Protein AF-A0A482V829-F1 (afdb_monomer_lite)

Radius of gyration: 46.18 Å; chains: 1; bounding box: 108×121×86 Å

Foldseek 3Di:
DDDDDDDDDDDDDDPPPDDPDPDPPPPPDPCDPVVVVVVVVVCCVPVNDPVRVVVVVVVVVVVVVPDPPPDDDDDDDDPPVPPPPDDDDPDDDPVQPPAFLQVVCVVVVHDDDDDDCNDRRHRPVSNVVVVCCVVPNQDPVRDPPDDPPPPPDPVVVVVPDDDPPPPPPDPDDDPPDDDDDDDDDPCVPPVPLPDDWPDWDQDPPDRDIDTD

Sequence (212 aa):
MPKQNRKRRHEFVSNDVEYEIDAPKNKFRPFDEEAQAEEEQLNKILFGGASSFLKSLEEAEQETGASCSNIDSGVGEDSEDSEMKERSPAWYDEDDDGIEVGQALDVQGRKLPAGGINNRGNKYSSLLKHKFNSIMGTPAWASLNKNKSQDSDSDDEILQSCGFIRKATKENLTSGILEFKKVKDLNSETYGEGPYINAVEFHPTSQVALVA

InterPro domains:
  IPR045161 U3 small nucleolar RNA-associated protein 18 [PTHR18359] (4-212)

Secondary structure (DSSP, 8-state):
-PPP-PPPPPP---------------------HHHHHHHHHHHHHHT--HHHHHHHHHHHHHHHTS------------------PPPPPS---SGGGG-BHHHHHHHTT----SSGGG-TTSBHHHHHHHHHHHHH---GGG-TT----S---HHHHHHHS-S-------SSPPTT---------TTTTT--S-S----EEE-SSSS-EEE-

pLDDT: mean 75.02, std 16.93, range [32.22, 96.5]

Structure (mmCIF, N/CA/C/O backbone):
data_AF-A0A482V829-F1
#
_entry.id   AF-A0A482V829-F1
#
loop_
_atom_site.group_PDB
_atom_site.id
_atom_site.type_symbol
_atom_site.label_atom_id
_atom_site.label_alt_id
_atom_site.label_comp_id
_atom_site.label_asym_id
_atom_site.label_entity_id
_atom_site.label_seq_id
_atom_site.pdbx_PDB_ins_code
_atom_site.Cartn_x
_atom_site.Cartn_y
_atom_site.Cartn_z
_atom_site.occupancy
_atom_site.B_iso_or_equiv
_atom_site.auth_seq_id
_atom_site.auth_comp_id
_atom_site.auth_asym_id
_atom_site.auth_atom_id
_atom_site.pdbx_PDB_model_num
ATOM 1 N N . MET A 1 1 ? 33.095 97.419 11.957 1.00 45.59 1 MET A N 1
ATOM 2 C CA . MET A 1 1 ? 34.322 97.554 11.138 1.00 45.59 1 MET A CA 1
ATOM 3 C C . MET A 1 1 ? 34.848 96.166 10.788 1.00 45.59 1 MET A C 1
ATOM 5 O O . MET A 1 1 ? 35.223 95.455 11.714 1.00 45.59 1 MET A O 1
ATOM 9 N N . PRO A 1 2 ? 34.847 95.748 9.512 1.00 46.19 2 PRO A N 1
ATOM 10 C CA . PRO A 1 2 ? 35.377 94.450 9.106 1.00 46.19 2 PRO A CA 1
ATOM 11 C C . PRO A 1 2 ? 36.894 94.555 8.899 1.00 46.19 2 PRO A C 1
ATOM 13 O O . PRO A 1 2 ? 37.362 95.349 8.084 1.00 46.19 2 PRO A O 1
ATOM 16 N N . LYS A 1 3 ? 37.677 93.786 9.661 1.00 55.19 3 LYS A N 1
ATOM 17 C CA . LYS A 1 3 ? 39.135 93.711 9.501 1.00 55.19 3 LYS A CA 1
ATOM 18 C C . LYS A 1 3 ? 39.477 92.515 8.618 1.00 55.19 3 LYS A C 1
ATOM 20 O O . LYS A 1 3 ? 39.136 91.380 8.932 1.00 55.19 3 LYS A O 1
ATOM 25 N N . GLN A 1 4 ? 40.114 92.809 7.490 1.00 58.00 4 GLN A N 1
ATOM 26 C CA . GLN A 1 4 ? 40.590 91.836 6.517 1.00 58.00 4 GLN A CA 1
ATOM 27 C C . GLN A 1 4 ? 41.714 90.983 7.117 1.00 58.00 4 GLN A C 1
ATOM 29 O O . GLN A 1 4 ? 42.741 91.509 7.548 1.00 58.00 4 GLN A O 1
ATOM 34 N N . ASN A 1 5 ? 41.538 89.662 7.103 1.00 51.41 5 ASN A N 1
ATOM 35 C CA . ASN A 1 5 ? 42.576 88.716 7.496 1.00 51.41 5 ASN A CA 1
ATOM 36 C C . ASN A 1 5 ? 43.516 88.459 6.311 1.00 51.41 5 ASN A C 1
ATOM 38 O O . ASN A 1 5 ? 43.149 87.831 5.317 1.00 51.41 5 ASN A O 1
ATOM 42 N N . ARG A 1 6 ? 44.747 88.970 6.420 1.00 60.69 6 ARG A N 1
ATOM 43 C CA . ARG A 1 6 ? 45.843 88.717 5.478 1.00 60.69 6 ARG A CA 1
ATOM 44 C C . ARG A 1 6 ? 46.441 87.338 5.760 1.00 60.69 6 ARG A C 1
ATOM 46 O O . ARG A 1 6 ? 46.901 87.070 6.866 1.00 60.69 6 ARG A O 1
ATOM 53 N N . LYS A 1 7 ? 46.437 86.479 4.739 1.00 53.25 7 LYS A N 1
ATOM 54 C CA . LYS A 1 7 ? 47.020 85.130 4.744 1.00 53.25 7 LYS A CA 1
ATOM 55 C C . LYS A 1 7 ? 48.522 85.205 5.052 1.00 53.25 7 LYS A C 1
ATOM 57 O O . LYS A 1 7 ? 49.253 85.874 4.325 1.00 53.25 7 LYS A O 1
ATOM 62 N N . ARG A 1 8 ? 48.987 84.494 6.083 1.00 57.81 8 ARG A N 1
ATOM 63 C CA . ARG A 1 8 ? 50.403 84.128 6.236 1.00 57.81 8 ARG A CA 1
ATOM 64 C C . ARG A 1 8 ? 50.566 82.694 5.745 1.00 57.81 8 ARG A C 1
ATOM 66 O O . ARG A 1 8 ? 49.908 81.794 6.256 1.00 57.81 8 ARG A O 1
ATOM 73 N N . ARG A 1 9 ? 51.392 82.515 4.713 1.00 48.22 9 ARG A N 1
ATOM 74 C CA . ARG A 1 9 ? 51.885 81.204 4.289 1.00 48.22 9 ARG A CA 1
ATOM 75 C C . ARG A 1 9 ? 52.905 80.742 5.324 1.00 48.22 9 ARG A C 1
ATOM 77 O O . ARG A 1 9 ? 53.805 81.510 5.649 1.00 48.22 9 ARG A O 1
ATOM 84 N N . HIS A 1 10 ? 52.732 79.534 5.840 1.00 46.62 10 HIS A N 1
ATOM 85 C CA . HIS A 1 10 ? 53.777 78.838 6.575 1.00 46.62 10 HIS A CA 1
ATOM 86 C C . HIS A 1 10 ? 54.432 77.887 5.578 1.00 46.62 10 HIS A C 1
ATOM 88 O O . HIS A 1 10 ? 53.753 77.027 5.017 1.00 46.62 10 HIS A O 1
ATOM 94 N N . GLU A 1 11 ? 55.712 78.104 5.293 1.00 45.56 11 GLU A N 1
ATOM 95 C CA . GLU A 1 11 ? 56.535 77.122 4.594 1.00 45.56 11 GLU A CA 1
ATOM 96 C C . GLU A 1 11 ? 56.612 75.883 5.489 1.00 45.56 11 GLU A C 1
ATOM 98 O O . GLU A 1 11 ? 56.923 75.985 6.680 1.00 45.56 11 GLU A O 1
ATOM 103 N N . PHE A 1 12 ? 56.224 74.731 4.945 1.00 44.38 12 PHE A N 1
ATOM 104 C CA . PHE A 1 12 ? 56.402 73.457 5.621 1.00 44.38 12 PHE A CA 1
ATOM 105 C C . PHE A 1 12 ? 57.743 72.902 5.155 1.00 44.38 12 PHE A C 1
ATOM 107 O O . PHE A 1 12 ? 57.901 72.516 4.000 1.00 44.38 12 PHE A O 1
ATOM 114 N N . VAL A 1 13 ? 58.718 72.987 6.053 1.00 52.34 13 VAL A N 1
ATOM 115 C CA . VAL A 1 13 ? 60.069 72.459 5.889 1.00 52.34 13 VAL A CA 1
ATOM 116 C C . VAL A 1 13 ? 59.987 70.932 5.878 1.00 52.34 13 VAL A C 1
ATOM 118 O O . VAL A 1 13 ? 59.406 70.327 6.777 1.00 52.34 13 VAL A O 1
ATOM 121 N N . SER A 1 14 ? 60.545 70.338 4.828 1.00 48.59 14 SER A N 1
ATOM 122 C CA . SER A 1 14 ? 60.715 68.905 4.603 1.00 48.59 14 SER A CA 1
ATOM 123 C C . SER A 1 14 ? 61.666 68.300 5.635 1.00 48.59 14 SER A C 1
ATOM 125 O O . SER A 1 14 ? 62.849 68.635 5.652 1.00 48.59 14 SER A O 1
ATOM 127 N N . ASN A 1 15 ? 61.161 67.385 6.459 1.00 48.69 15 ASN A N 1
ATOM 128 C CA . ASN A 1 15 ? 61.987 66.389 7.135 1.00 48.69 15 ASN A CA 1
ATOM 129 C C . ASN A 1 15 ? 61.643 65.033 6.519 1.00 48.69 15 ASN A C 1
ATOM 131 O O . ASN A 1 15 ? 60.827 64.286 7.058 1.00 48.69 15 ASN A O 1
ATOM 135 N N . ASP A 1 16 ? 62.232 64.764 5.356 1.00 51.31 16 ASP A N 1
ATOM 136 C CA . ASP A 1 16 ? 62.202 63.454 4.717 1.00 51.31 16 ASP A CA 1
ATOM 137 C C . ASP A 1 16 ? 63.080 62.506 5.542 1.00 51.31 16 ASP A C 1
ATOM 139 O O . ASP A 1 16 ? 64.301 62.474 5.408 1.00 51.31 16 ASP A O 1
ATOM 143 N N . VAL A 1 17 ? 62.461 61.771 6.465 1.00 58.56 17 VAL A N 1
ATOM 144 C CA . VAL A 1 17 ? 63.076 60.574 7.041 1.00 58.56 17 VAL A CA 1
ATOM 145 C C . VAL A 1 17 ? 62.697 59.432 6.108 1.00 58.56 17 VAL A C 1
ATOM 147 O O . VAL A 1 17 ? 61.573 58.931 6.158 1.00 58.56 17 VAL A O 1
ATOM 150 N N . GLU A 1 18 ? 63.608 59.072 5.206 1.00 57.16 18 GLU A N 1
ATOM 151 C CA . GLU A 1 18 ? 63.482 57.868 4.385 1.00 57.16 18 GLU A CA 1
ATOM 152 C C . GLU A 1 18 ? 63.456 56.644 5.307 1.00 57.16 18 GLU A C 1
ATOM 154 O O . GLU A 1 18 ? 64.462 56.260 5.901 1.00 57.16 18 GLU A O 1
ATOM 159 N N . TYR A 1 19 ? 62.282 56.035 5.450 1.00 59.22 19 TYR A N 1
ATOM 160 C CA . TYR A 1 19 ? 62.168 54.680 5.966 1.00 59.22 19 TYR A CA 1
ATOM 161 C C . TYR A 1 19 ? 62.319 53.729 4.777 1.00 59.22 19 TYR A C 1
ATOM 163 O O . TYR A 1 19 ? 61.390 53.579 3.983 1.00 59.22 19 TYR A O 1
ATOM 171 N N . GLU A 1 20 ? 63.481 53.089 4.645 1.00 62.72 20 GLU A N 1
ATOM 172 C CA . GLU A 1 20 ? 63.630 51.933 3.760 1.00 62.72 20 GLU A CA 1
ATOM 173 C C . GLU A 1 20 ? 62.774 50.788 4.318 1.00 62.72 20 GLU A C 1
ATOM 175 O O . GLU A 1 20 ? 63.114 50.127 5.298 1.00 62.72 20 GLU A O 1
ATOM 180 N N . ILE A 1 21 ? 61.604 50.585 3.715 1.00 60.69 21 ILE A N 1
ATOM 181 C CA . ILE A 1 21 ? 60.808 49.381 3.925 1.00 60.69 21 ILE A CA 1
ATOM 182 C C . ILE A 1 21 ? 61.426 48.306 3.032 1.00 60.69 21 ILE A C 1
ATOM 184 O O . ILE A 1 21 ? 61.182 48.285 1.824 1.00 60.69 21 ILE A O 1
ATOM 188 N N . ASP A 1 22 ? 62.207 47.404 3.623 1.00 61.34 22 ASP A N 1
ATOM 189 C CA . ASP A 1 22 ? 62.649 46.181 2.955 1.00 61.34 22 ASP A CA 1
ATOM 190 C C . ASP A 1 22 ? 61.431 45.286 2.675 1.00 61.34 22 ASP A C 1
ATOM 192 O O . ASP A 1 22 ? 61.026 44.448 3.484 1.00 61.34 22 ASP A O 1
ATOM 196 N N . ALA A 1 23 ? 60.807 45.475 1.512 1.00 64.06 23 ALA A N 1
ATOM 197 C CA . ALA A 1 23 ? 59.803 44.551 1.011 1.00 64.06 23 ALA A CA 1
ATOM 198 C C . ALA A 1 23 ? 60.470 43.181 0.776 1.00 64.06 23 ALA A C 1
ATOM 200 O O . ALA A 1 23 ? 61.500 43.116 0.090 1.00 64.06 23 ALA A O 1
ATOM 201 N N . PRO A 1 24 ? 59.914 42.066 1.292 1.00 58.19 24 PRO A N 1
ATOM 202 C CA . PRO A 1 24 ? 60.458 40.755 0.988 1.00 58.19 24 PRO A CA 1
ATOM 203 C C . PRO A 1 24 ? 60.357 40.546 -0.523 1.00 58.19 24 PRO A C 1
ATOM 205 O O . PRO A 1 24 ? 59.273 40.568 -1.105 1.00 58.19 24 P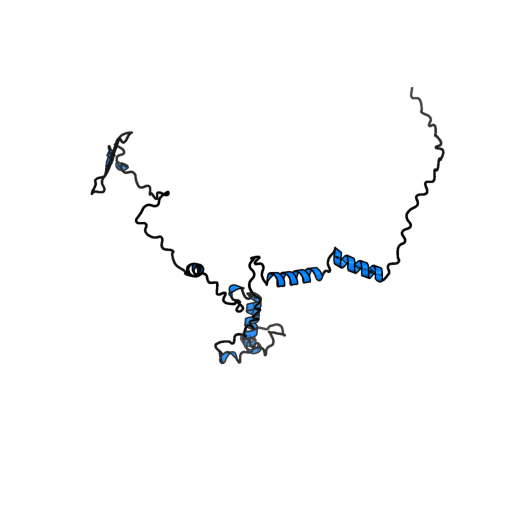RO A O 1
ATOM 208 N N . LYS A 1 25 ? 61.511 40.382 -1.175 1.00 54.53 25 LYS A N 1
ATOM 209 C CA . LYS A 1 25 ? 61.583 40.079 -2.604 1.00 54.53 25 LYS A CA 1
ATOM 210 C C . LYS A 1 25 ? 60.819 38.779 -2.839 1.00 54.53 25 LYS A C 1
ATOM 212 O O . LYS A 1 25 ? 61.323 37.708 -2.497 1.00 54.53 25 LYS A O 1
ATOM 217 N N . ASN A 1 26 ? 59.627 38.870 -3.428 1.00 59.72 26 ASN A N 1
ATOM 218 C CA . ASN A 1 26 ? 58.939 37.711 -3.975 1.00 59.72 26 ASN A CA 1
ATOM 219 C C . ASN A 1 26 ? 59.851 37.115 -5.044 1.00 59.72 26 ASN A C 1
ATOM 221 O O . ASN A 1 26 ? 59.932 37.610 -6.169 1.00 59.72 26 ASN A O 1
ATOM 225 N N . LYS A 1 27 ? 60.564 36.050 -4.681 1.00 60.06 27 LYS A N 1
ATOM 226 C CA . LYS A 1 27 ? 61.136 35.127 -5.650 1.00 60.06 27 LYS A CA 1
ATOM 227 C C . LYS A 1 27 ? 59.945 34.400 -6.263 1.00 60.06 27 LYS A C 1
ATOM 229 O O . LYS A 1 27 ? 59.577 33.327 -5.797 1.00 60.0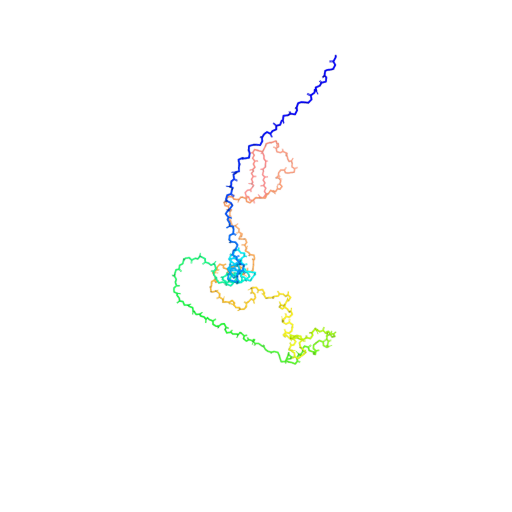6 27 LYS A O 1
ATOM 234 N N . PHE A 1 28 ? 59.296 35.023 -7.244 1.00 53.03 28 PHE A N 1
ATOM 235 C CA . PHE A 1 28 ? 58.405 34.295 -8.134 1.00 53.03 28 PHE A CA 1
ATOM 236 C C . PHE A 1 28 ? 59.250 33.183 -8.747 1.00 53.03 28 PHE A C 1
ATOM 238 O O . PHE A 1 28 ? 60.173 33.454 -9.519 1.00 53.03 28 PHE A O 1
ATOM 245 N N . ARG A 1 29 ? 58.998 31.942 -8.320 1.00 61.09 29 ARG A N 1
ATOM 246 C CA . ARG A 1 29 ? 59.458 30.792 -9.087 1.00 61.09 29 ARG A CA 1
ATOM 247 C C . ARG A 1 29 ? 58.787 30.899 -10.459 1.00 61.09 29 ARG A C 1
ATOM 249 O O . ARG A 1 29 ? 57.607 31.265 -10.502 1.00 61.09 29 ARG A O 1
ATOM 256 N N . PRO A 1 30 ? 59.512 30.661 -11.563 1.00 62.09 30 PRO A N 1
ATOM 257 C CA . PRO A 1 30 ? 58.851 30.440 -12.838 1.00 62.09 30 PRO A CA 1
ATOM 258 C C . PRO A 1 30 ? 57.813 29.328 -12.653 1.00 62.09 30 PRO A C 1
ATOM 260 O O . PRO A 1 30 ? 57.982 28.438 -11.819 1.00 62.09 30 PRO A O 1
ATOM 263 N N . PHE A 1 31 ? 56.692 29.452 -13.354 1.00 57.31 31 PHE A N 1
ATOM 264 C CA . PHE A 1 31 ? 55.623 28.462 -13.334 1.00 57.31 31 PHE A CA 1
ATOM 265 C C . PHE A 1 31 ? 56.129 27.225 -14.093 1.00 57.31 31 PHE A C 1
ATOM 267 O O . PHE A 1 31 ? 55.914 27.091 -15.294 1.00 57.31 31 PHE A O 1
ATOM 274 N N . ASP A 1 32 ? 56.938 26.418 -13.410 1.00 73.38 32 ASP A N 1
ATOM 275 C CA . ASP A 1 32 ? 57.525 25.184 -13.925 1.00 73.38 32 ASP A CA 1
ATOM 276 C C . ASP A 1 32 ? 56.441 24.093 -14.006 1.00 73.38 32 ASP A C 1
ATOM 278 O O . ASP A 1 32 ? 55.483 24.105 -13.231 1.00 73.38 32 ASP A O 1
ATOM 282 N N . GLU A 1 33 ? 56.594 23.121 -14.913 1.00 74.38 33 GLU A N 1
ATOM 283 C CA . GLU A 1 33 ? 55.645 21.999 -15.071 1.00 74.38 33 GLU A CA 1
ATOM 284 C C . GLU A 1 33 ? 55.444 21.214 -13.761 1.00 74.38 33 GLU A C 1
ATOM 286 O O . GLU A 1 33 ? 54.353 20.720 -13.487 1.00 74.38 33 GLU A O 1
ATOM 291 N N . GLU A 1 34 ? 56.472 21.163 -12.908 1.00 74.38 34 GLU A N 1
ATOM 292 C CA . GLU A 1 34 ? 56.395 20.574 -11.567 1.00 74.38 34 GLU A CA 1
ATOM 293 C C . GLU A 1 34 ? 55.492 21.385 -10.627 1.00 74.38 34 GLU A C 1
ATOM 295 O O . GLU A 1 34 ? 54.695 20.804 -9.897 1.00 74.38 34 GLU A O 1
ATOM 300 N N . ALA A 1 35 ? 55.546 22.719 -10.684 1.00 77.06 35 ALA A N 1
ATOM 301 C CA . ALA A 1 35 ? 54.677 23.580 -9.882 1.00 77.06 35 ALA A CA 1
ATOM 302 C C . ALA A 1 35 ? 53.213 23.487 -10.340 1.00 77.06 35 ALA A C 1
ATOM 304 O O . ALA A 1 35 ? 52.302 23.524 -9.515 1.00 77.06 35 ALA A O 1
ATOM 305 N N . GLN A 1 36 ? 52.985 23.307 -11.644 1.00 78.69 36 GLN A N 1
ATOM 306 C CA . GLN A 1 36 ? 51.654 23.063 -12.195 1.00 78.69 36 GLN A CA 1
ATOM 307 C C . GLN A 1 36 ? 51.114 21.685 -11.782 1.00 78.69 36 GLN A C 1
ATOM 309 O O . GLN A 1 36 ? 49.957 21.572 -11.383 1.00 78.69 36 GLN A O 1
ATOM 314 N N . ALA A 1 37 ? 51.955 20.647 -11.805 1.00 80.56 37 ALA A N 1
ATOM 315 C CA . ALA A 1 37 ? 51.583 19.317 -11.330 1.00 80.56 37 ALA A CA 1
ATOM 316 C C . ALA A 1 37 ? 51.276 19.306 -9.820 1.00 80.56 37 ALA A C 1
ATOM 318 O O . ALA A 1 37 ? 50.326 18.653 -9.387 1.00 80.56 37 ALA A O 1
ATOM 319 N N . GLU A 1 38 ? 52.041 20.049 -9.016 1.00 82.75 38 GLU A N 1
ATOM 320 C CA . GLU A 1 38 ? 51.770 20.244 -7.587 1.00 82.75 38 GLU A CA 1
ATOM 321 C C . GLU A 1 38 ? 50.452 21.000 -7.352 1.00 82.75 38 GLU A C 1
ATOM 323 O O . GLU A 1 38 ? 49.663 20.604 -6.493 1.00 82.75 38 GLU A O 1
ATOM 328 N N . GLU A 1 39 ? 50.159 22.044 -8.134 1.00 78.88 39 GLU A N 1
ATOM 329 C CA . GLU A 1 39 ? 48.888 22.773 -8.052 1.00 78.88 39 GLU A CA 1
ATOM 330 C C . GLU A 1 39 ? 47.699 21.881 -8.433 1.00 78.88 39 GLU A C 1
ATOM 332 O O . GLU A 1 39 ? 46.680 21.880 -7.746 1.00 78.88 39 GLU A O 1
ATOM 337 N N . GLU A 1 40 ? 47.821 21.061 -9.477 1.00 80.25 40 GLU A N 1
ATOM 338 C CA . GLU A 1 40 ? 46.789 20.099 -9.875 1.00 80.25 40 GLU A CA 1
ATOM 339 C C . GLU A 1 40 ? 46.547 19.030 -8.797 1.00 80.25 40 GLU A C 1
ATOM 341 O O . GLU A 1 40 ? 45.397 18.670 -8.520 1.00 80.25 40 GLU A O 1
ATOM 346 N N . GLN A 1 41 ? 47.604 18.556 -8.131 1.00 81.62 41 GLN A N 1
ATOM 347 C CA . GLN A 1 41 ? 47.493 17.649 -6.986 1.00 81.62 41 GLN A CA 1
ATOM 348 C C . GLN A 1 41 ? 46.800 18.315 -5.793 1.00 81.62 41 GLN A C 1
ATOM 350 O O . GLN A 1 41 ? 45.900 17.721 -5.197 1.00 81.62 41 GLN A O 1
ATOM 355 N N . LEU A 1 42 ? 47.165 19.555 -5.463 1.00 82.12 42 LEU A N 1
ATOM 356 C CA . LEU A 1 42 ? 46.537 20.320 -4.385 1.00 82.12 42 LEU A CA 1
ATOM 357 C C . LEU A 1 42 ? 45.079 20.656 -4.705 1.00 82.12 42 LEU A C 1
ATOM 359 O O . LEU A 1 42 ? 44.229 20.525 -3.829 1.00 82.12 42 LEU A O 1
ATOM 363 N N . ASN A 1 43 ? 44.763 20.993 -5.955 1.00 76.50 43 ASN A N 1
ATOM 364 C CA . ASN A 1 43 ? 43.395 21.208 -6.421 1.00 76.50 43 ASN A CA 1
ATOM 365 C C . ASN A 1 43 ? 42.561 19.928 -6.285 1.00 76.50 43 ASN A C 1
ATOM 367 O O . ASN A 1 43 ? 41.419 19.982 -5.831 1.00 76.50 43 ASN A O 1
ATOM 371 N N . LYS A 1 44 ? 43.144 18.761 -6.584 1.00 81.69 44 LYS A N 1
ATOM 372 C CA . LYS A 1 44 ? 42.492 17.459 -6.389 1.00 81.69 44 LYS A CA 1
ATOM 373 C C . LYS A 1 44 ? 42.236 17.136 -4.913 1.00 81.69 44 LYS A C 1
ATOM 375 O O . LYS A 1 44 ? 41.223 16.511 -4.617 1.00 81.69 44 LYS A O 1
ATOM 380 N N . ILE A 1 45 ? 43.118 17.551 -4.003 1.00 77.12 45 ILE A N 1
ATOM 381 C CA . ILE A 1 45 ? 42.957 17.352 -2.551 1.00 77.12 45 ILE A CA 1
ATOM 382 C C . ILE A 1 45 ? 41.956 18.356 -1.957 1.00 77.12 45 ILE A C 1
ATOM 384 O O . ILE A 1 45 ? 41.126 17.975 -1.138 1.00 77.12 45 ILE A O 1
ATOM 388 N N . LEU A 1 46 ? 42.026 19.629 -2.361 1.00 71.94 46 LEU A N 1
ATOM 389 C CA . LEU A 1 46 ? 41.257 20.726 -1.767 1.00 71.94 46 LEU A CA 1
ATOM 390 C C . LEU A 1 46 ? 39.820 20.796 -2.291 1.00 71.94 46 LEU A C 1
ATOM 392 O O . LEU A 1 46 ? 38.893 21.002 -1.512 1.00 71.94 46 LEU A O 1
ATOM 396 N N . PHE A 1 47 ? 39.635 20.638 -3.603 1.00 72.31 47 PHE A N 1
ATOM 397 C CA . PHE A 1 47 ? 38.326 20.752 -4.252 1.00 72.31 47 PHE A CA 1
ATOM 398 C C . PHE A 1 47 ? 37.713 19.395 -4.607 1.00 72.31 47 PHE A C 1
ATOM 400 O O . PHE A 1 47 ? 36.536 19.336 -4.965 1.00 72.31 47 PHE A O 1
ATOM 407 N N . GLY A 1 48 ? 38.487 18.309 -4.500 1.00 67.81 48 GLY A N 1
ATOM 408 C CA . GLY A 1 48 ? 38.125 17.028 -5.096 1.00 67.81 48 GLY A CA 1
ATOM 409 C C . GLY A 1 48 ? 38.230 17.096 -6.623 1.00 67.81 48 GLY A C 1
ATOM 410 O O . GLY A 1 48 ? 37.913 18.099 -7.259 1.00 67.81 48 GLY A O 1
ATOM 411 N N . GLY A 1 49 ? 38.677 16.017 -7.262 1.00 73.31 49 GLY A N 1
ATOM 412 C CA . GLY A 1 49 ? 38.507 15.895 -8.708 1.00 73.31 49 GLY A CA 1
ATOM 413 C C . GLY A 1 49 ? 37.015 15.836 -9.053 1.00 73.31 49 GLY A C 1
ATOM 414 O O . GLY A 1 49 ? 36.244 15.180 -8.353 1.00 73.31 49 GLY A O 1
ATOM 415 N N . ALA A 1 50 ? 36.598 16.446 -10.168 1.00 66.94 50 ALA A N 1
ATOM 416 C CA . ALA A 1 50 ? 35.202 16.391 -10.627 1.00 66.94 50 ALA A CA 1
ATOM 417 C C . ALA A 1 50 ? 34.662 14.946 -10.749 1.00 66.94 50 ALA A C 1
ATOM 419 O O . ALA A 1 50 ? 33.472 14.700 -10.583 1.00 66.94 50 ALA A O 1
ATOM 420 N N . SER A 1 51 ? 35.555 13.983 -10.995 1.00 69.94 51 SER A N 1
ATOM 421 C CA . SER A 1 51 ? 35.263 12.550 -11.047 1.00 69.94 51 SER A CA 1
ATOM 422 C C . SER A 1 51 ? 35.503 11.803 -9.733 1.00 69.94 51 SER A C 1
ATOM 424 O O . SER A 1 51 ? 34.955 10.718 -9.567 1.00 69.94 51 SER A O 1
ATOM 426 N N . SER A 1 52 ? 36.293 12.336 -8.790 1.00 72.12 52 SER A N 1
ATOM 427 C CA . SER A 1 52 ? 36.538 11.647 -7.516 1.00 72.12 52 SER A CA 1
ATOM 428 C C . SER A 1 52 ? 35.322 11.710 -6.605 1.00 72.12 52 SER A C 1
ATOM 430 O O . SER A 1 52 ? 35.056 10.743 -5.909 1.00 72.12 52 SER A O 1
ATOM 432 N N . PHE A 1 53 ? 34.549 12.799 -6.657 1.00 73.12 53 PHE A N 1
ATOM 433 C CA . PHE A 1 53 ? 33.281 12.886 -5.932 1.00 73.12 53 PHE A CA 1
ATOM 434 C C . PHE A 1 53 ? 32.264 11.850 -6.432 1.00 73.12 53 PHE A C 1
ATOM 436 O O . PHE A 1 53 ? 31.688 11.127 -5.630 1.00 73.12 53 PHE A O 1
ATOM 443 N N . LEU A 1 54 ? 32.090 11.731 -7.756 1.00 80.00 54 LEU A N 1
ATOM 444 C CA . LEU A 1 54 ? 31.192 10.732 -8.346 1.00 80.00 54 LEU A CA 1
ATOM 445 C C . LEU A 1 54 ? 31.664 9.303 -8.067 1.00 80.00 54 LEU A C 1
ATOM 447 O O . LEU A 1 54 ? 30.843 8.449 -7.762 1.00 80.00 54 LEU A O 1
ATOM 451 N N . LYS A 1 55 ? 32.979 9.065 -8.105 1.00 80.56 55 LYS A N 1
ATOM 452 C CA . LYS A 1 55 ? 33.557 7.761 -7.778 1.00 80.56 55 LYS A CA 1
ATOM 453 C C . LYS A 1 55 ? 33.355 7.391 -6.309 1.00 80.56 55 LYS A C 1
ATOM 455 O O . LYS A 1 55 ? 32.929 6.283 -6.036 1.00 80.56 55 LYS A O 1
ATOM 460 N N . SER A 1 56 ? 33.618 8.305 -5.374 1.00 78.81 56 SER A N 1
ATOM 461 C CA . SER A 1 56 ? 33.369 8.050 -3.951 1.00 78.81 56 SER A CA 1
ATOM 462 C C . SER A 1 56 ? 31.879 7.909 -3.633 1.00 78.81 56 SER A C 1
ATOM 464 O O . SER A 1 56 ? 31.533 7.195 -2.701 1.00 78.81 56 SER A O 1
ATOM 466 N N . LEU A 1 57 ? 30.991 8.555 -4.396 1.00 78.19 57 LEU A N 1
ATOM 467 C CA . LEU A 1 57 ? 29.545 8.370 -4.266 1.00 78.19 57 LEU A CA 1
ATOM 468 C C . LEU A 1 57 ? 29.100 6.992 -4.782 1.00 78.19 57 LEU A C 1
ATOM 470 O O . LEU A 1 57 ? 28.333 6.318 -4.109 1.00 78.19 57 LEU A O 1
ATOM 474 N N . GLU A 1 58 ? 29.618 6.558 -5.932 1.00 81.19 58 GLU A N 1
ATOM 475 C CA . GLU A 1 58 ? 29.386 5.218 -6.489 1.00 81.19 58 GLU A CA 1
ATOM 476 C C . GLU A 1 58 ? 29.947 4.115 -5.575 1.00 81.19 58 GLU A C 1
ATOM 478 O O . GLU A 1 58 ? 29.295 3.098 -5.353 1.00 81.19 58 GLU A O 1
ATOM 483 N N . GLU A 1 59 ? 31.124 4.338 -4.990 1.00 79.81 59 GLU A N 1
ATOM 484 C CA . GLU A 1 59 ? 31.749 3.449 -4.005 1.00 79.81 59 GLU A CA 1
ATOM 485 C C . GLU A 1 59 ? 30.922 3.392 -2.711 1.00 79.81 59 GLU A C 1
ATOM 487 O O . GLU A 1 59 ? 30.628 2.305 -2.225 1.00 79.81 59 GLU A O 1
ATOM 492 N N . ALA A 1 60 ? 30.414 4.528 -2.220 1.00 73.38 60 ALA A N 1
ATOM 493 C CA . ALA A 1 60 ? 29.513 4.559 -1.069 1.00 73.38 60 ALA A CA 1
ATOM 494 C C . ALA A 1 60 ? 28.153 3.883 -1.340 1.00 73.38 60 ALA A C 1
ATOM 496 O O . ALA A 1 60 ? 27.594 3.257 -0.441 1.00 73.38 60 ALA A O 1
ATOM 497 N N . GLU A 1 61 ? 27.595 3.973 -2.551 1.00 67.50 61 GLU A N 1
ATOM 498 C CA . GLU A 1 61 ? 26.374 3.241 -2.934 1.00 67.50 61 GLU A CA 1
ATOM 499 C C . GLU A 1 61 ? 26.612 1.725 -3.013 1.00 67.50 61 GLU A C 1
ATOM 501 O O . GLU A 1 61 ? 25.748 0.938 -2.623 1.00 67.50 61 GLU A O 1
ATOM 506 N N . GLN A 1 62 ? 27.798 1.302 -3.456 1.00 62.94 62 GLN A N 1
ATOM 507 C CA . GLN A 1 62 ? 28.193 -0.109 -3.466 1.00 62.94 62 GLN A CA 1
ATOM 508 C C . GLN A 1 62 ? 28.460 -0.643 -2.052 1.00 62.94 62 GLN A C 1
ATOM 510 O O . GLN A 1 62 ? 28.053 -1.760 -1.739 1.00 62.94 62 GLN A O 1
ATOM 515 N N . GLU A 1 63 ? 29.058 0.163 -1.172 1.00 58.56 63 GLU A N 1
ATOM 516 C CA . GLU A 1 63 ? 29.284 -0.191 0.234 1.00 58.56 63 GLU A CA 1
ATOM 517 C C . GLU A 1 63 ? 27.983 -0.188 1.052 1.00 58.56 63 GLU A C 1
ATOM 519 O O . GLU A 1 63 ? 27.756 -1.077 1.866 1.00 58.56 63 GLU A O 1
ATOM 524 N N . THR A 1 64 ? 27.062 0.747 0.810 1.00 49.94 64 THR A N 1
ATOM 525 C CA . THR A 1 64 ? 25.762 0.787 1.514 1.00 49.94 64 THR A CA 1
ATOM 526 C C . THR A 1 64 ? 24.759 -0.262 1.021 1.00 49.94 64 THR A C 1
ATOM 528 O O . THR A 1 64 ? 23.774 -0.535 1.710 1.00 49.94 64 THR A O 1
ATOM 531 N N . GLY A 1 65 ? 25.028 -0.910 -0.118 1.00 42.97 65 GLY A N 1
ATOM 532 C CA . GLY A 1 65 ? 24.343 -2.127 -0.562 1.00 42.97 65 GLY A CA 1
ATOM 533 C C . GLY A 1 65 ? 24.779 -3.403 0.174 1.00 42.97 65 GLY A C 1
ATOM 534 O O . GLY A 1 65 ? 24.089 -4.419 0.075 1.00 42.97 65 GLY A O 1
ATOM 535 N N . ALA A 1 66 ? 25.877 -3.354 0.936 1.00 47.88 66 ALA A N 1
ATOM 536 C CA . ALA A 1 66 ? 26.408 -4.458 1.728 1.00 47.88 66 ALA A CA 1
ATOM 537 C C . ALA A 1 66 ? 26.563 -4.041 3.205 1.00 47.88 66 ALA A C 1
ATOM 539 O O . ALA A 1 66 ? 27.603 -3.568 3.643 1.00 47.88 66 ALA A O 1
ATOM 540 N N . SER A 1 67 ? 25.513 -4.285 3.993 1.00 44.59 67 SER A N 1
ATOM 541 C CA . SER A 1 67 ? 25.543 -4.320 5.465 1.00 44.59 67 SER A CA 1
ATOM 542 C C . SER A 1 67 ? 25.897 -3.021 6.201 1.00 44.59 67 SER A C 1
ATOM 544 O O . SER A 1 67 ? 26.989 -2.850 6.733 1.00 44.59 67 SER A O 1
ATOM 546 N N . CYS A 1 68 ? 24.884 -2.190 6.447 1.00 32.69 68 CYS A N 1
ATOM 547 C CA . CYS A 1 68 ? 24.834 -1.366 7.656 1.00 32.69 68 CYS A CA 1
ATOM 548 C C . CYS A 1 68 ? 23.860 -1.961 8.689 1.00 32.69 68 CYS A C 1
ATOM 550 O O . CYS A 1 68 ? 22.853 -1.361 9.055 1.00 32.69 68 CYS A O 1
ATOM 552 N N . SER A 1 69 ? 24.201 -3.144 9.209 1.00 35.06 69 SER A N 1
ATOM 553 C CA . SER A 1 69 ? 23.780 -3.582 10.543 1.00 35.06 69 SER A CA 1
ATOM 554 C C . SER A 1 69 ? 24.999 -3.545 11.462 1.00 35.06 69 SER A C 1
ATOM 556 O O . SER A 1 69 ? 25.775 -4.496 11.524 1.00 35.06 69 SER A O 1
ATOM 558 N N . ASN A 1 70 ? 25.173 -2.439 12.185 1.00 47.53 70 ASN A N 1
ATOM 559 C CA . ASN A 1 70 ? 26.027 -2.431 13.369 1.00 47.53 70 ASN A CA 1
ATOM 560 C C . ASN A 1 70 ? 25.343 -3.289 14.442 1.00 47.53 70 ASN A C 1
ATOM 562 O O . ASN A 1 70 ? 24.614 -2.764 15.284 1.00 47.53 70 ASN A O 1
ATOM 566 N N . ILE A 1 71 ? 25.547 -4.606 14.385 1.00 40.38 71 ILE A N 1
ATOM 567 C CA . ILE A 1 71 ? 25.311 -5.500 15.512 1.00 40.38 71 ILE A CA 1
ATOM 568 C C . ILE A 1 71 ? 26.572 -6.319 15.773 1.00 40.38 71 ILE A C 1
ATOM 570 O O . ILE A 1 71 ? 27.090 -7.043 14.930 1.00 40.38 71 ILE A O 1
ATOM 574 N N . ASP A 1 72 ? 27.087 -6.092 16.968 1.00 54.06 72 ASP A N 1
ATOM 575 C CA . ASP A 1 72 ? 28.158 -6.800 17.638 1.00 54.06 72 ASP A CA 1
ATOM 576 C C . ASP A 1 72 ? 27.742 -8.254 17.911 1.00 54.06 72 ASP A C 1
ATOM 578 O O . ASP A 1 72 ? 26.862 -8.506 18.735 1.00 54.06 72 ASP A O 1
ATOM 582 N N . SER A 1 73 ? 28.345 -9.212 17.204 1.00 42.41 73 SER A N 1
ATOM 583 C CA . SER A 1 73 ? 28.648 -10.554 17.722 1.00 42.41 73 SER A CA 1
ATOM 584 C C . SER A 1 73 ? 29.428 -11.363 16.693 1.00 42.41 73 SER A C 1
ATOM 586 O O . SER A 1 73 ? 28.947 -11.643 15.598 1.00 42.41 73 SER A O 1
ATOM 588 N N . GLY A 1 74 ? 30.647 -11.752 17.063 1.00 44.75 74 GLY A N 1
ATOM 589 C CA . GLY A 1 74 ? 31.513 -12.580 16.236 1.00 44.75 74 GLY A CA 1
ATOM 590 C C . GLY A 1 74 ? 30.971 -13.992 16.032 1.00 44.75 74 GLY A C 1
ATOM 591 O O . GLY A 1 74 ? 30.731 -14.701 17.004 1.00 44.75 74 GLY A O 1
ATOM 592 N N . VAL A 1 75 ? 30.865 -14.415 14.771 1.00 40.41 75 VAL A N 1
ATOM 593 C CA . VAL A 1 75 ? 30.756 -15.816 14.346 1.00 40.41 75 VAL A CA 1
ATOM 594 C C . VAL A 1 75 ? 31.404 -15.957 12.961 1.00 40.41 75 VAL A C 1
ATOM 596 O O . VAL A 1 75 ? 31.114 -15.176 12.065 1.00 40.41 75 VAL A O 1
ATOM 599 N N . GLY A 1 76 ? 32.304 -16.943 12.876 1.00 35.34 76 GLY A N 1
ATOM 600 C CA . GLY A 1 76 ? 32.868 -17.654 11.719 1.00 35.34 76 GLY A CA 1
ATOM 601 C C . GLY A 1 76 ? 32.718 -17.096 10.303 1.00 35.34 76 GLY A C 1
ATOM 602 O O . GLY A 1 76 ? 31.618 -16.952 9.785 1.00 35.34 76 GLY A O 1
ATOM 603 N N . GLU A 1 77 ? 33.869 -16.941 9.646 1.00 45.34 77 GLU A N 1
ATOM 604 C CA . GLU A 1 77 ? 34.007 -16.968 8.191 1.00 45.34 77 GLU A CA 1
ATOM 605 C C . GLU A 1 77 ? 33.346 -18.231 7.613 1.00 45.34 77 GLU A C 1
ATOM 607 O O . GLU A 1 77 ? 33.826 -19.337 7.841 1.00 45.34 77 GLU A O 1
ATOM 612 N N . ASP A 1 78 ? 32.278 -18.051 6.841 1.00 32.22 78 ASP A N 1
ATOM 613 C CA . ASP A 1 78 ? 31.948 -18.926 5.717 1.00 32.22 78 ASP A CA 1
ATOM 614 C C . ASP A 1 78 ? 31.337 -18.048 4.616 1.00 32.22 78 ASP A C 1
ATOM 616 O O . ASP A 1 78 ? 30.134 -17.792 4.551 1.00 32.22 78 ASP A O 1
ATOM 620 N N . SER A 1 79 ? 32.216 -17.495 3.772 1.00 38.50 79 SER A N 1
ATOM 621 C CA . SER A 1 79 ? 31.828 -16.988 2.455 1.00 38.50 79 SER A CA 1
ATOM 622 C C . SER A 1 79 ? 31.514 -18.185 1.566 1.00 38.50 79 SER A C 1
ATOM 624 O O . SER A 1 79 ? 32.339 -18.612 0.760 1.00 38.50 79 SER A O 1
ATOM 626 N N . GLU A 1 80 ? 30.311 -18.733 1.708 1.00 40.16 80 GLU A N 1
ATOM 627 C CA . GLU A 1 80 ? 29.714 -19.500 0.624 1.00 40.16 80 GLU A CA 1
ATOM 628 C C . GLU A 1 80 ? 29.177 -18.504 -0.405 1.00 40.16 80 GLU A C 1
ATOM 630 O O . GLU A 1 80 ? 28.058 -17.997 -0.318 1.00 40.16 80 GLU A O 1
ATOM 635 N N . ASP A 1 81 ? 30.039 -18.202 -1.372 1.00 40.72 81 ASP A N 1
ATOM 636 C CA . ASP A 1 81 ? 29.722 -17.513 -2.615 1.00 40.72 81 ASP A CA 1
ATOM 637 C C . ASP A 1 81 ? 28.721 -18.384 -3.396 1.00 40.72 81 ASP A C 1
ATOM 639 O O . ASP A 1 81 ? 29.070 -19.231 -4.223 1.00 40.72 81 ASP A O 1
ATOM 643 N N . SER A 1 82 ? 27.440 -18.285 -3.033 1.00 47.97 82 SER A N 1
ATOM 644 C CA . SER A 1 82 ? 26.371 -19.024 -3.689 1.00 47.97 82 SER A CA 1
ATOM 645 C C . SER A 1 82 ? 26.142 -18.411 -5.067 1.00 47.97 82 SER A C 1
ATOM 647 O O . SER A 1 82 ? 25.342 -17.484 -5.221 1.00 47.97 82 SER A O 1
ATOM 649 N N . GLU A 1 83 ? 26.845 -18.924 -6.076 1.00 53.59 83 GLU A N 1
ATOM 650 C CA . GLU A 1 83 ? 26.575 -18.640 -7.483 1.00 53.59 83 GLU A CA 1
ATOM 651 C C . GLU A 1 83 ? 25.076 -18.861 -7.751 1.00 53.59 83 GLU A C 1
ATOM 653 O O . GLU A 1 83 ? 24.568 -19.990 -7.778 1.00 53.59 83 GLU A O 1
ATOM 658 N N . MET A 1 84 ? 24.327 -17.764 -7.890 1.00 57.31 84 MET A N 1
ATOM 659 C CA . MET A 1 84 ? 22.896 -17.805 -8.163 1.00 57.31 84 MET A CA 1
ATOM 660 C C . MET A 1 84 ? 22.692 -18.435 -9.541 1.00 57.31 84 MET A C 1
ATOM 662 O O . MET A 1 84 ? 22.838 -17.772 -10.564 1.00 57.31 84 MET A O 1
ATOM 666 N N . LYS A 1 85 ? 22.354 -19.728 -9.581 1.00 62.41 85 LYS A N 1
ATOM 667 C CA . LYS A 1 85 ? 22.004 -20.428 -10.824 1.00 62.41 85 LYS A CA 1
ATOM 668 C C . LYS A 1 85 ? 20.944 -19.627 -11.581 1.00 62.41 85 LYS A C 1
ATOM 670 O O . LYS A 1 85 ? 19.856 -19.379 -11.053 1.00 62.41 85 LYS A O 1
ATOM 675 N N . GLU A 1 86 ? 21.258 -19.248 -12.818 1.00 69.62 86 GLU A N 1
ATOM 676 C CA . GLU A 1 86 ? 20.319 -18.568 -13.706 1.00 69.62 86 GLU A CA 1
ATOM 677 C C . GLU A 1 86 ? 19.043 -19.412 -13.849 1.00 69.62 86 GLU A C 1
ATOM 679 O O . GLU A 1 86 ? 19.085 -20.603 -14.170 1.00 69.62 86 GLU A O 1
ATOM 684 N N . ARG A 1 87 ? 17.885 -18.811 -13.555 1.00 81.69 87 ARG A N 1
ATOM 685 C CA . ARG A 1 87 ? 16.600 -19.516 -13.609 1.00 81.69 87 ARG A CA 1
ATOM 686 C C . ARG A 1 87 ? 16.165 -19.677 -15.060 1.00 81.69 87 ARG A C 1
ATOM 688 O O . ARG A 1 87 ? 15.977 -18.687 -15.765 1.00 81.69 87 ARG A O 1
ATOM 695 N N . SER A 1 88 ? 15.936 -20.915 -15.481 1.00 87.44 88 SER A N 1
ATOM 696 C CA . SER A 1 88 ? 15.297 -21.202 -16.761 1.00 87.44 88 SER A CA 1
ATOM 697 C C . SER A 1 88 ? 13.772 -21.033 -16.665 1.00 87.44 88 SER A C 1
ATOM 699 O O . SER A 1 88 ? 13.179 -21.252 -15.602 1.00 87.44 88 SER A O 1
ATOM 701 N N . PRO A 1 89 ? 13.106 -20.621 -17.757 1.00 89.88 89 PRO A N 1
ATOM 702 C CA . PRO A 1 89 ? 11.650 -20.578 -17.806 1.00 89.88 89 PRO A CA 1
ATOM 703 C C . PRO A 1 89 ? 11.065 -21.990 -17.664 1.00 89.88 89 PRO A C 1
ATOM 705 O O . PRO A 1 89 ? 11.598 -22.952 -18.212 1.00 89.88 89 PRO A O 1
ATOM 708 N N . ALA A 1 90 ? 9.951 -22.108 -16.938 1.00 93.75 90 ALA A N 1
ATOM 709 C CA . ALA A 1 90 ? 9.284 -23.393 -16.712 1.00 93.75 90 ALA A CA 1
ATOM 710 C C . ALA A 1 90 ? 8.433 -23.865 -17.906 1.00 93.75 90 ALA A C 1
ATOM 712 O O . ALA A 1 90 ? 8.077 -25.037 -17.976 1.00 93.75 90 ALA A O 1
ATOM 713 N N . TRP A 1 91 ? 8.083 -22.959 -18.821 1.00 94.00 91 TRP A N 1
ATOM 714 C CA . TRP A 1 91 ? 7.232 -23.229 -19.977 1.00 94.00 91 TRP A CA 1
ATOM 715 C C . TRP A 1 91 ? 7.709 -22.437 -21.194 1.00 94.00 91 TRP A C 1
ATOM 717 O O . TRP A 1 91 ? 8.351 -21.391 -21.060 1.00 94.00 91 TRP A O 1
ATOM 727 N N . TYR A 1 92 ? 7.399 -22.976 -22.369 1.00 91.25 92 TYR A N 1
ATOM 728 C CA . TYR A 1 92 ? 7.736 -22.426 -23.672 1.00 91.25 92 TYR A CA 1
ATOM 729 C C . TYR A 1 92 ? 6.492 -22.420 -24.551 1.00 91.25 92 TYR A C 1
ATOM 731 O O . TYR A 1 92 ? 5.746 -23.397 -24.533 1.00 91.25 92 TYR A O 1
ATOM 739 N N . ASP A 1 93 ? 6.284 -21.335 -25.289 1.00 92.00 93 ASP A N 1
ATOM 740 C CA . ASP A 1 93 ? 5.197 -21.213 -26.255 1.00 92.00 93 ASP A CA 1
ATOM 741 C C . ASP A 1 93 ? 5.777 -21.309 -27.670 1.00 92.00 93 ASP A C 1
ATOM 743 O O . ASP A 1 93 ? 6.676 -20.546 -28.028 1.00 92.00 93 ASP A O 1
ATOM 747 N N . GLU A 1 94 ? 5.306 -22.282 -28.449 1.00 92.31 94 GLU A N 1
ATOM 748 C CA . GLU A 1 94 ? 5.808 -22.557 -29.802 1.00 92.31 94 GLU A CA 1
ATOM 749 C C . GLU A 1 94 ? 5.398 -21.459 -30.795 1.00 92.31 94 GLU A C 1
ATOM 751 O O . GLU A 1 94 ? 6.125 -21.184 -31.752 1.00 92.31 94 GLU A O 1
ATOM 756 N N . ASP A 1 95 ? 4.275 -20.781 -30.543 1.00 89.56 95 ASP A N 1
ATOM 757 C CA . ASP A 1 95 ? 3.756 -19.733 -31.426 1.00 89.56 95 ASP A CA 1
ATOM 758 C C . ASP A 1 95 ? 4.595 -18.440 -31.359 1.00 89.56 95 ASP A C 1
ATOM 760 O O . ASP A 1 95 ? 4.648 -17.667 -32.321 1.00 89.56 95 ASP A O 1
ATOM 764 N N . ASP A 1 96 ? 5.303 -18.211 -30.248 1.00 87.88 96 ASP A N 1
ATOM 765 C CA . ASP A 1 96 ? 6.088 -16.994 -30.007 1.00 87.88 96 ASP A CA 1
ATOM 766 C C . ASP A 1 96 ? 7.413 -16.950 -30.794 1.00 87.88 96 ASP A C 1
ATOM 768 O O . ASP A 1 96 ? 8.024 -15.885 -30.946 1.00 87.88 96 ASP A O 1
ATOM 772 N N . ASP A 1 97 ? 7.887 -18.083 -31.313 1.00 84.00 97 ASP A N 1
ATOM 773 C CA . ASP A 1 97 ? 9.221 -18.184 -31.908 1.00 84.00 97 ASP A CA 1
ATOM 774 C C . ASP A 1 97 ? 9.393 -17.487 -33.248 1.00 84.00 97 ASP A C 1
ATOM 776 O O . ASP A 1 97 ? 10.490 -17.023 -33.568 1.00 84.00 97 ASP A O 1
ATOM 780 N N . GLY A 1 98 ? 8.315 -17.393 -34.023 1.00 83.56 98 GLY A N 1
ATOM 781 C CA . GLY A 1 98 ? 8.325 -16.755 -35.338 1.00 83.56 98 GLY A CA 1
ATOM 782 C C . GLY A 1 98 ? 8.092 -15.245 -35.300 1.00 83.56 98 GLY A C 1
ATOM 783 O O . GLY A 1 98 ? 8.174 -14.591 -36.342 1.00 83.56 98 GLY A O 1
ATOM 784 N N . ILE A 1 99 ? 7.774 -14.671 -34.132 1.00 86.62 99 ILE A N 1
ATOM 785 C CA . ILE A 1 99 ? 7.310 -13.284 -34.037 1.00 86.62 99 ILE A CA 1
ATOM 786 C C . ILE A 1 99 ? 8.497 -12.324 -33.923 1.00 86.62 99 ILE A C 1
ATOM 788 O O . ILE A 1 99 ? 9.005 -11.987 -32.845 1.00 86.62 99 ILE A O 1
ATOM 792 N N . GLU A 1 100 ? 8.910 -11.823 -35.078 1.00 92.00 100 GLU A N 1
ATOM 793 C CA . GLU A 1 100 ? 9.938 -10.798 -35.201 1.00 92.00 100 GLU A CA 1
ATOM 794 C C . GLU A 1 100 ? 9.372 -9.380 -35.020 1.00 92.00 100 GLU A C 1
ATOM 796 O O . GLU A 1 100 ? 8.220 -9.082 -35.354 1.00 92.00 100 GLU A O 1
ATOM 801 N N . VAL A 1 101 ? 10.215 -8.458 -34.545 1.00 89.12 101 VAL A N 1
ATOM 802 C CA . VAL A 1 101 ? 9.868 -7.036 -34.383 1.00 89.12 101 VAL A CA 1
ATOM 803 C C . VAL A 1 101 ? 9.357 -6.432 -35.693 1.00 89.12 101 VAL A C 1
ATOM 805 O O . VAL A 1 101 ? 8.402 -5.659 -35.675 1.00 89.12 101 VAL A O 1
ATOM 808 N N . GLY A 1 102 ? 9.962 -6.778 -36.832 1.00 88.25 102 GLY A N 1
ATOM 809 C CA . GLY A 1 102 ? 9.550 -6.266 -38.138 1.00 88.25 102 GLY A CA 1
ATOM 810 C C . GLY A 1 102 ? 8.103 -6.617 -38.472 1.00 88.25 102 GLY A C 1
ATOM 811 O O . GLY A 1 102 ? 7.314 -5.717 -38.750 1.00 88.25 102 GLY A O 1
ATOM 812 N N . GLN A 1 103 ? 7.752 -7.899 -38.357 1.00 89.69 103 GLN A N 1
ATOM 813 C CA . GLN A 1 103 ? 6.411 -8.401 -38.662 1.00 89.69 103 GLN A CA 1
ATOM 814 C C . GLN A 1 103 ? 5.357 -7.768 -37.744 1.00 89.69 103 GLN A C 1
ATOM 816 O O . GLN A 1 103 ? 4.331 -7.273 -38.213 1.00 89.69 103 GLN A O 1
ATOM 821 N N . ALA A 1 104 ? 5.637 -7.702 -36.439 1.00 89.38 104 ALA A N 1
ATOM 822 C CA . ALA A 1 104 ? 4.723 -7.114 -35.464 1.00 89.38 104 ALA A CA 1
ATOM 823 C C . ALA A 1 104 ? 4.492 -5.609 -35.697 1.00 89.38 104 ALA A C 1
ATOM 825 O O . ALA A 1 104 ? 3.362 -5.125 -35.601 1.00 89.38 104 ALA A O 1
ATOM 826 N N . LEU A 1 105 ? 5.547 -4.855 -36.019 1.00 89.94 105 LEU A N 1
ATOM 827 C CA . LEU A 1 105 ? 5.443 -3.420 -36.296 1.00 89.94 105 LEU A CA 1
ATOM 828 C C . LEU A 1 105 ? 4.694 -3.127 -37.598 1.00 89.94 105 LEU A C 1
ATOM 830 O O . LEU A 1 105 ? 3.925 -2.163 -37.643 1.00 89.94 105 LEU A O 1
ATOM 834 N N . ASP A 1 106 ? 4.885 -3.960 -38.620 1.00 90.25 106 ASP A N 1
ATOM 835 C CA . ASP A 1 106 ? 4.220 -3.813 -39.913 1.00 90.25 106 ASP A CA 1
ATOM 836 C C . ASP A 1 106 ? 2.705 -4.053 -39.782 1.00 90.25 106 ASP A C 1
ATOM 838 O O . ASP A 1 106 ? 1.918 -3.249 -40.283 1.00 90.25 106 ASP A O 1
ATOM 842 N N . VAL A 1 107 ? 2.285 -5.062 -39.005 1.00 90.75 107 VAL A N 1
ATOM 843 C CA . VAL A 1 107 ? 0.866 -5.291 -38.658 1.00 90.75 107 VAL A CA 1
ATOM 844 C C . VAL A 1 107 ? 0.280 -4.117 -37.865 1.00 90.75 107 VAL A C 1
ATOM 846 O O . VAL A 1 107 ? -0.868 -3.731 -38.073 1.00 90.75 107 VAL A O 1
ATOM 849 N N . GLN A 1 108 ? 1.067 -3.512 -36.973 1.00 88.44 108 GLN A N 1
ATOM 850 C CA . GLN A 1 108 ? 0.644 -2.358 -36.171 1.00 88.44 108 GLN A CA 1
ATOM 851 C C . GLN A 1 108 ? 0.687 -1.023 -36.933 1.00 88.44 108 GLN A C 1
ATOM 853 O O . GLN A 1 108 ? 0.254 -0.005 -36.389 1.00 88.44 108 GLN A O 1
ATOM 858 N N . GLY A 1 109 ? 1.244 -0.987 -38.148 1.00 89.00 109 GLY A N 1
ATOM 859 C CA . GLY A 1 109 ? 1.465 0.248 -38.904 1.00 89.00 109 GLY A CA 1
ATOM 860 C C . GLY A 1 109 ? 2.410 1.235 -38.205 1.00 89.00 109 GLY A C 1
ATOM 861 O O . GLY A 1 109 ? 2.301 2.447 -38.398 1.00 89.00 109 GLY A O 1
ATOM 862 N N . ARG A 1 110 ? 3.321 0.744 -37.355 1.00 87.12 110 ARG A N 1
ATOM 863 C CA . ARG A 1 110 ? 4.235 1.559 -36.540 1.00 87.12 110 ARG A CA 1
ATOM 864 C C . ARG A 1 110 ? 5.666 1.452 -37.047 1.00 87.12 110 ARG A C 1
ATOM 866 O O . ARG A 1 110 ? 6.082 0.428 -37.569 1.00 87.12 110 ARG A O 1
ATOM 873 N N . LYS A 1 111 ? 6.452 2.514 -36.858 1.00 85.88 111 LYS A N 1
ATOM 874 C CA . LYS A 1 111 ? 7.890 2.522 -37.159 1.00 85.88 111 LYS A CA 1
ATOM 875 C C . LYS A 1 111 ? 8.654 2.988 -35.931 1.00 85.88 111 LYS A C 1
ATOM 877 O O . LYS A 1 111 ? 8.301 4.004 -35.338 1.00 85.88 111 LYS A O 1
ATOM 882 N N . LEU A 1 112 ? 9.678 2.231 -35.557 1.00 84.12 112 LEU A N 1
ATOM 883 C CA . LEU A 1 112 ? 10.601 2.586 -34.486 1.00 84.12 112 LEU A CA 1
ATOM 884 C C . LEU A 1 112 ? 11.942 3.042 -35.079 1.00 84.12 112 LEU A C 1
ATOM 886 O O . LEU A 1 112 ? 12.262 2.669 -36.212 1.00 84.12 112 LEU A O 1
ATOM 890 N N . PRO A 1 113 ? 12.727 3.843 -34.339 1.00 84.62 113 PRO A N 1
ATOM 891 C CA . PRO A 1 113 ? 14.093 4.177 -34.721 1.00 84.62 113 PRO A CA 1
ATOM 892 C C . PRO A 1 113 ? 14.936 2.915 -34.922 1.00 84.62 113 PRO A C 1
ATOM 894 O O . PRO A 1 113 ? 14.836 1.968 -34.141 1.00 84.62 113 PRO A O 1
ATOM 897 N N . ALA A 1 114 ? 15.767 2.914 -35.963 1.00 77.69 114 ALA A N 1
ATOM 898 C CA . ALA A 1 114 ? 16.616 1.777 -36.288 1.00 77.69 114 ALA A CA 1
ATOM 899 C C . ALA A 1 114 ? 17.765 1.625 -35.276 1.00 77.69 114 ALA A C 1
ATOM 901 O O . ALA A 1 114 ? 18.392 2.611 -34.894 1.00 77.69 114 ALA A O 1
ATOM 902 N N . GLY A 1 115 ? 18.062 0.378 -34.896 1.00 80.69 115 GLY A N 1
ATOM 903 C CA . GLY A 1 115 ? 19.220 0.021 -34.071 1.00 80.69 115 GLY A CA 1
ATOM 904 C C . GLY A 1 115 ? 18.868 -0.653 -32.741 1.00 80.69 115 GLY A C 1
ATOM 905 O O . GLY A 1 115 ? 17.771 -0.497 -32.202 1.00 80.69 115 GLY A O 1
ATOM 906 N N . GLY A 1 116 ? 19.821 -1.432 -32.221 1.00 84.88 116 GLY A N 1
ATOM 907 C CA . GLY A 1 116 ? 19.722 -2.107 -30.924 1.00 84.88 116 GLY A CA 1
ATOM 908 C C . GLY A 1 116 ? 18.528 -3.060 -30.818 1.00 84.88 116 GLY A C 1
ATOM 909 O O . GLY A 1 116 ? 18.315 -3.910 -31.685 1.00 84.88 116 GLY A O 1
ATOM 910 N N . ILE A 1 117 ? 17.737 -2.892 -29.754 1.00 83.25 117 ILE A N 1
ATOM 911 C CA . ILE A 1 117 ? 16.55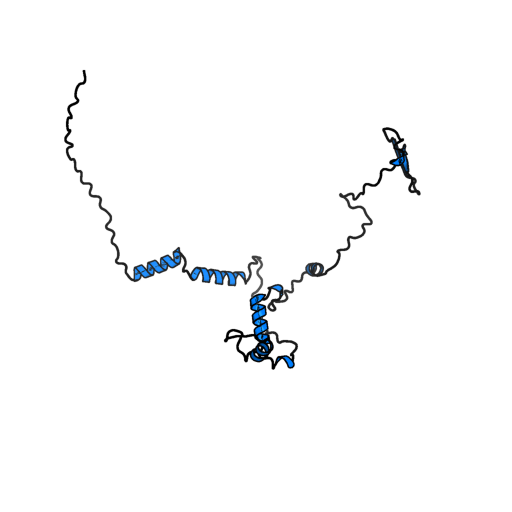0 -3.707 -29.443 1.00 83.25 117 ILE A CA 1
ATOM 912 C C . ILE A 1 117 ? 15.435 -3.565 -30.498 1.00 83.25 117 ILE A C 1
ATOM 914 O O . ILE A 1 117 ? 14.654 -4.494 -30.691 1.00 83.25 117 ILE A O 1
ATOM 918 N N . ASN A 1 118 ? 15.403 -2.447 -31.235 1.00 84.44 118 ASN A N 1
ATOM 919 C CA . ASN A 1 118 ? 14.403 -2.155 -32.269 1.00 84.44 118 ASN A CA 1
ATOM 920 C C . ASN A 1 118 ? 14.739 -2.778 -33.636 1.00 84.44 118 ASN A C 1
ATOM 922 O O . ASN A 1 118 ? 14.056 -2.491 -34.622 1.00 84.44 118 ASN A O 1
ATOM 926 N N . ASN A 1 119 ? 15.809 -3.575 -33.741 1.00 87.56 119 ASN A N 1
ATOM 927 C CA . ASN A 1 119 ? 16.152 -4.241 -34.994 1.00 87.56 119 ASN A CA 1
ATOM 928 C C . ASN A 1 119 ? 15.015 -5.179 -35.429 1.00 87.56 119 ASN A C 1
ATOM 930 O O . ASN A 1 119 ? 14.458 -5.912 -34.614 1.00 87.56 119 ASN A O 1
ATOM 934 N N . ARG A 1 120 ? 14.681 -5.166 -36.723 1.00 85.38 120 ARG A N 1
ATOM 935 C CA . ARG A 1 120 ? 13.533 -5.898 -37.270 1.00 85.38 120 ARG A CA 1
ATOM 936 C C . ARG A 1 120 ? 13.633 -7.411 -37.087 1.00 85.38 120 ARG A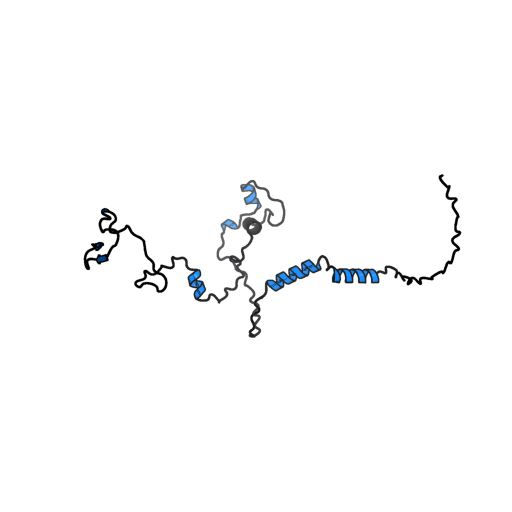 C 1
ATOM 938 O O . ARG A 1 120 ? 12.588 -8.016 -36.908 1.00 85.38 120 ARG A O 1
ATOM 945 N N . GLY A 1 121 ? 14.842 -7.976 -37.083 1.00 86.50 121 GLY A N 1
ATOM 946 C CA . GLY A 1 121 ? 15.074 -9.412 -36.869 1.00 86.50 121 GLY A CA 1
ATOM 947 C C . GLY A 1 121 ? 15.144 -9.849 -35.400 1.00 86.50 121 GLY A C 1
ATOM 948 O O . GLY A 1 121 ? 15.384 -11.018 -35.125 1.00 86.50 121 GLY A O 1
ATOM 949 N N . ASN A 1 122 ? 14.976 -8.936 -34.436 1.00 88.56 122 ASN A N 1
ATOM 950 C CA . ASN A 1 122 ? 14.921 -9.322 -33.025 1.00 88.56 122 ASN A CA 1
ATOM 951 C C . ASN A 1 122 ? 13.560 -9.947 -32.688 1.00 88.56 122 ASN A C 1
ATOM 953 O O . ASN A 1 122 ? 12.544 -9.598 -33.293 1.00 88.56 122 ASN A O 1
ATOM 957 N N . LYS A 1 123 ? 13.517 -10.790 -31.646 1.00 90.88 123 LYS A N 1
ATOM 958 C CA . LYS A 1 123 ? 12.253 -11.289 -31.082 1.00 90.88 123 LYS A CA 1
ATOM 959 C C . LYS A 1 123 ? 11.424 -10.128 -30.527 1.00 90.88 123 LYS A C 1
ATOM 961 O O . LYS A 1 123 ? 11.921 -9.338 -29.715 1.00 90.88 123 LYS A O 1
ATOM 966 N N . TYR A 1 124 ? 10.150 -10.045 -30.907 1.00 91.62 124 TYR A N 1
ATOM 967 C CA . TYR A 1 124 ? 9.259 -8.962 -30.475 1.00 91.62 124 TYR A CA 1
ATOM 968 C C . TYR A 1 124 ? 9.061 -8.923 -28.951 1.00 91.62 124 TYR A C 1
ATOM 970 O O . TYR A 1 124 ? 9.003 -7.848 -28.348 1.00 91.62 124 TYR A O 1
ATOM 978 N N . SER A 1 125 ? 9.063 -10.089 -28.303 1.00 91.94 125 SER A N 1
ATOM 979 C CA . SER A 1 125 ? 8.964 -10.216 -26.845 1.00 91.94 125 SER A CA 1
ATOM 980 C C . SER A 1 125 ? 10.104 -9.510 -26.098 1.00 91.94 125 SER A C 1
ATOM 982 O O . SER A 1 125 ? 9.872 -8.905 -25.051 1.00 91.94 125 SER A O 1
ATOM 984 N N . SER A 1 126 ? 11.324 -9.511 -26.646 1.00 91.69 126 SER A N 1
ATOM 985 C CA . SER A 1 126 ? 12.483 -8.828 -26.050 1.00 91.69 126 SER A CA 1
ATOM 986 C C . SER A 1 126 ? 12.315 -7.305 -26.067 1.00 91.69 126 SER A C 1
ATOM 988 O O . SER A 1 126 ? 12.519 -6.635 -25.051 1.00 91.69 126 SER A O 1
ATOM 990 N N . LEU A 1 127 ? 11.831 -6.762 -27.189 1.00 92.81 127 LEU A N 1
ATOM 991 C CA . LEU A 1 127 ? 11.506 -5.343 -27.325 1.00 92.81 127 LEU A CA 1
ATOM 992 C C . LEU A 1 127 ? 10.447 -4.903 -26.305 1.00 92.81 127 LEU A C 1
ATOM 994 O O . LEU A 1 127 ? 10.599 -3.863 -25.659 1.00 92.81 127 LEU A O 1
ATOM 998 N N . LEU A 1 128 ? 9.381 -5.691 -26.145 1.00 92.88 128 LEU A N 1
ATOM 999 C CA . LEU A 1 128 ? 8.319 -5.392 -25.186 1.00 92.88 128 LEU A CA 1
ATOM 1000 C C . LEU A 1 128 ? 8.814 -5.444 -23.739 1.00 92.88 128 LEU A C 1
ATOM 1002 O O . LEU A 1 128 ? 8.506 -4.528 -22.976 1.00 92.88 128 LEU A O 1
ATOM 1006 N N . LYS A 1 129 ? 9.616 -6.452 -23.373 1.00 92.56 129 LYS A N 1
ATOM 1007 C CA . LYS A 1 129 ? 10.236 -6.551 -22.040 1.00 92.56 129 LYS A CA 1
ATOM 1008 C C . LYS A 1 129 ? 11.109 -5.335 -21.742 1.00 92.56 129 LYS A C 1
ATOM 1010 O O . LYS A 1 129 ? 10.955 -4.716 -20.694 1.00 92.56 129 LYS A O 1
ATOM 1015 N N . HIS A 1 130 ? 11.964 -4.940 -22.685 1.00 93.12 130 HIS A N 1
ATOM 1016 C CA . HIS A 1 130 ? 12.797 -3.748 -22.536 1.00 93.12 130 HIS A CA 1
ATOM 1017 C C . HIS A 1 130 ? 11.950 -2.480 -22.378 1.00 93.12 130 HIS A C 1
ATOM 1019 O O . HIS A 1 130 ? 12.202 -1.668 -21.492 1.00 93.12 130 HIS A O 1
ATOM 1025 N N . LYS A 1 131 ? 10.910 -2.313 -23.204 1.00 92.62 131 LYS A N 1
ATOM 1026 C CA . LYS A 1 131 ? 9.999 -1.168 -23.105 1.00 92.62 131 LYS A CA 1
ATOM 1027 C C . LYS A 1 131 ? 9.286 -1.125 -21.753 1.00 92.62 131 LYS A C 1
ATOM 1029 O O . LYS A 1 131 ? 9.190 -0.054 -21.165 1.00 92.62 131 LYS A O 1
ATOM 1034 N N . PHE A 1 132 ? 8.794 -2.263 -21.268 1.00 95.06 132 PHE A N 1
ATOM 1035 C CA . PHE A 1 132 ? 8.148 -2.353 -19.961 1.00 95.06 132 PHE A CA 1
ATOM 1036 C C . PHE A 1 132 ? 9.119 -1.971 -18.842 1.00 95.06 132 PHE A C 1
ATOM 1038 O O . PHE A 1 132 ? 8.811 -1.080 -18.055 1.00 95.06 132 PHE A O 1
ATOM 1045 N N . ASN A 1 133 ? 10.321 -2.552 -18.840 1.00 93.50 133 ASN A N 1
ATOM 1046 C CA . ASN A 1 133 ? 11.353 -2.253 -17.847 1.00 93.50 133 ASN A CA 1
ATOM 1047 C C . ASN A 1 133 ? 11.800 -0.787 -17.896 1.00 93.50 133 ASN A C 1
ATOM 1049 O O . ASN A 1 133 ? 12.017 -0.186 -16.853 1.00 93.50 133 ASN A O 1
ATOM 1053 N N . SER A 1 134 ? 11.887 -0.181 -19.081 1.00 92.50 134 SER A N 1
ATOM 1054 C CA . SER A 1 134 ? 12.237 1.236 -19.221 1.00 92.50 134 SER A CA 1
ATOM 1055 C C . SER A 1 134 ? 11.159 2.181 -18.684 1.00 92.50 134 SER A C 1
ATOM 1057 O O . SER A 1 134 ? 11.493 3.298 -18.304 1.00 92.50 134 SER A O 1
ATOM 1059 N N . ILE A 1 135 ? 9.885 1.778 -18.702 1.00 94.12 135 ILE A N 1
ATOM 1060 C CA . ILE A 1 135 ? 8.769 2.618 -18.241 1.00 94.12 135 ILE A CA 1
ATOM 1061 C C . ILE A 1 135 ? 8.501 2.398 -16.750 1.00 94.12 135 ILE A C 1
ATOM 1063 O O . ILE A 1 135 ? 8.298 3.363 -16.021 1.00 94.12 135 ILE A O 1
ATOM 1067 N N . MET A 1 136 ? 8.464 1.139 -16.311 1.00 92.38 136 MET A N 1
ATOM 1068 C CA . MET A 1 136 ? 8.017 0.756 -14.967 1.00 92.38 136 MET A CA 1
ATOM 1069 C C . MET A 1 136 ? 9.166 0.393 -14.023 1.00 92.38 136 MET A C 1
ATOM 1071 O O . MET A 1 136 ? 8.984 0.420 -12.808 1.00 92.38 136 MET A O 1
ATOM 1075 N N . GLY A 1 137 ? 10.342 0.049 -14.554 1.00 92.19 137 GLY A N 1
ATOM 1076 C CA . GLY A 1 137 ? 11.426 -0.538 -13.770 1.00 92.19 137 GLY A CA 1
ATOM 1077 C C . GLY A 1 137 ? 11.081 -1.929 -13.228 1.00 92.19 137 GLY A C 1
ATOM 1078 O O . GLY A 1 137 ? 10.024 -2.496 -13.507 1.00 92.19 137 GLY A O 1
ATOM 1079 N N . THR A 1 138 ? 11.997 -2.500 -12.443 1.00 91.31 138 THR A N 1
ATOM 1080 C CA . THR A 1 138 ? 11.738 -3.711 -11.650 1.00 91.31 138 THR A CA 1
ATOM 1081 C C . THR A 1 138 ? 11.712 -3.320 -10.175 1.00 91.31 138 THR A C 1
ATOM 1083 O O . THR A 1 138 ? 12.747 -2.905 -9.652 1.00 91.31 138 THR A O 1
ATOM 1086 N N . PRO A 1 139 ? 10.561 -3.403 -9.486 1.00 91.75 139 PRO A N 1
ATOM 1087 C CA . PRO A 1 139 ? 10.493 -3.018 -8.086 1.00 91.75 139 PRO A CA 1
ATOM 1088 C C . PRO A 1 139 ? 11.232 -4.026 -7.200 1.00 91.75 139 PRO A C 1
ATOM 1090 O O . PRO A 1 139 ? 11.265 -5.223 -7.487 1.00 91.75 139 PRO A O 1
ATOM 1093 N N . ALA A 1 140 ? 11.757 -3.554 -6.068 1.00 87.69 140 ALA A N 1
ATOM 1094 C CA . ALA A 1 140 ? 12.546 -4.374 -5.149 1.00 87.69 140 ALA A CA 1
ATOM 1095 C C . ALA A 1 140 ? 11.782 -5.585 -4.588 1.00 87.69 140 ALA A C 1
ATOM 1097 O O . ALA A 1 140 ? 12.400 -6.582 -4.243 1.00 87.69 140 ALA A O 1
ATOM 1098 N N . TRP A 1 141 ? 10.449 -5.551 -4.480 1.00 87.25 141 TRP A N 1
ATOM 1099 C CA . TRP A 1 141 ? 9.665 -6.715 -4.036 1.00 87.25 141 TRP A CA 1
ATOM 1100 C C . TRP A 1 141 ? 9.584 -7.830 -5.087 1.00 87.25 141 TRP A C 1
ATOM 1102 O O . TRP A 1 141 ? 9.405 -8.985 -4.715 1.00 87.25 141 TRP A O 1
ATOM 1112 N N . ALA A 1 142 ? 9.769 -7.498 -6.366 1.00 88.50 142 ALA A N 1
ATOM 1113 C CA . ALA A 1 142 ? 9.737 -8.437 -7.481 1.00 88.50 142 ALA A CA 1
ATOM 1114 C C . ALA A 1 142 ? 11.138 -8.882 -7.932 1.00 88.50 142 ALA A C 1
ATOM 1116 O O . ALA A 1 142 ? 11.242 -9.578 -8.937 1.00 88.50 142 ALA A O 1
ATOM 1117 N N . SER A 1 143 ? 12.217 -8.485 -7.244 1.00 86.50 143 SER A N 1
ATOM 1118 C CA . SER A 1 143 ? 13.567 -8.934 -7.592 1.00 86.50 143 SER A CA 1
ATOM 1119 C C . SER A 1 143 ? 13.749 -10.419 -7.256 1.00 86.50 143 SER A C 1
ATOM 1121 O O . SER A 1 143 ? 13.450 -10.876 -6.153 1.00 86.50 143 SER A O 1
ATOM 1123 N N . LEU A 1 144 ? 14.231 -11.199 -8.229 1.00 81.12 144 LEU A N 1
ATOM 1124 C CA . LEU A 1 144 ? 14.367 -12.657 -8.096 1.00 81.12 144 LEU A CA 1
ATOM 1125 C C . LEU A 1 144 ? 15.634 -13.082 -7.334 1.00 81.12 144 LEU A C 1
ATOM 1127 O O . LEU A 1 144 ? 15.723 -14.244 -6.937 1.00 81.12 144 LEU A O 1
ATOM 1131 N N . ASN A 1 145 ? 16.559 -12.147 -7.093 1.00 76.25 145 ASN A N 1
ATOM 1132 C CA . ASN A 1 145 ? 17.836 -12.364 -6.396 1.00 76.25 145 ASN A CA 1
ATOM 1133 C C . ASN A 1 145 ? 17.695 -12.375 -4.867 1.00 76.25 145 ASN A C 1
ATOM 1135 O O . ASN A 1 145 ? 18.682 -12.273 -4.146 1.00 76.25 145 ASN A O 1
ATOM 1139 N N . LYS A 1 146 ? 16.467 -12.450 -4.346 1.00 69.12 146 LYS A N 1
ATOM 1140 C CA . LYS A 1 146 ? 16.260 -12.560 -2.907 1.00 69.12 146 LYS A CA 1
ATOM 1141 C C . LYS A 1 146 ? 16.536 -13.986 -2.471 1.00 69.12 146 LYS A C 1
ATOM 1143 O O . LYS A 1 146 ? 15.767 -14.899 -2.788 1.00 69.12 146 LYS A O 1
ATOM 1148 N N . ASN A 1 147 ? 17.596 -14.147 -1.689 1.00 63.53 147 ASN A N 1
ATOM 1149 C CA . ASN A 1 147 ? 17.709 -15.275 -0.782 1.00 63.53 147 ASN A CA 1
ATOM 1150 C C . ASN A 1 147 ? 16.438 -15.259 0.068 1.00 63.53 147 ASN A C 1
ATOM 1152 O O . ASN A 1 147 ? 16.086 -14.223 0.635 1.00 63.53 147 ASN A O 1
ATOM 1156 N N . LYS A 1 148 ? 15.690 -16.367 0.083 1.00 61.28 148 LYS A N 1
ATOM 1157 C CA . LYS A 1 148 ? 14.615 -16.541 1.060 1.00 61.28 148 LYS A CA 1
ATOM 1158 C C . LYS A 1 148 ? 15.301 -16.524 2.421 1.00 61.28 148 LYS A C 1
ATOM 1160 O O . LYS A 1 148 ? 15.818 -17.554 2.840 1.00 61.28 148 LYS A O 1
ATOM 1165 N N . SER A 1 149 ? 15.379 -15.356 3.051 1.00 56.31 149 SER A N 1
ATOM 1166 C CA . SER A 1 149 ? 15.805 -15.244 4.435 1.00 56.31 149 SER A CA 1
ATOM 1167 C C . SER A 1 149 ? 14.902 -16.180 5.225 1.00 56.31 149 SER A C 1
ATOM 1169 O O . SER A 1 149 ? 13.678 -16.051 5.181 1.00 56.31 149 SER A O 1
ATOM 1171 N N . GLN A 1 150 ? 15.499 -17.177 5.872 1.00 56.00 150 GLN A N 1
ATOM 1172 C CA . GLN A 1 150 ? 14.780 -18.089 6.757 1.00 56.00 150 GLN A CA 1
ATOM 1173 C C . GLN A 1 150 ? 14.195 -17.378 7.989 1.00 56.00 150 GLN A C 1
ATOM 1175 O O . GLN A 1 150 ? 13.445 -18.010 8.723 1.00 56.00 150 GLN A O 1
ATOM 1180 N N . ASP A 1 151 ? 14.455 -16.081 8.162 1.00 54.94 151 ASP A N 1
ATOM 1181 C CA . ASP A 1 151 ? 13.927 -15.211 9.220 1.00 54.94 151 ASP A CA 1
ATOM 1182 C C . ASP A 1 151 ? 12.450 -14.829 9.041 1.00 54.94 151 ASP A C 1
ATOM 1184 O O . ASP A 1 151 ? 12.040 -13.726 9.390 1.00 54.94 151 ASP A O 1
ATOM 1188 N N . SER A 1 152 ? 11.613 -15.714 8.495 1.00 57.44 152 SER A N 1
ATOM 1189 C CA . SER A 1 152 ? 10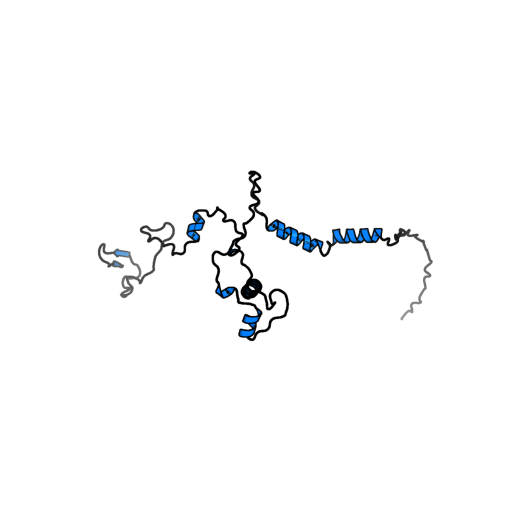.172 -15.544 8.692 1.00 57.44 152 SER A CA 1
ATOM 1190 C C . SER A 1 152 ? 9.868 -15.943 10.132 1.00 57.44 152 SER A C 1
ATOM 1192 O O . SER A 1 152 ? 9.466 -17.078 10.392 1.00 57.44 152 SER A O 1
ATOM 1194 N N . ASP A 1 153 ? 10.111 -15.025 11.065 1.00 61.59 153 ASP A N 1
ATOM 1195 C CA . ASP A 1 153 ? 9.674 -15.162 12.447 1.00 61.59 153 ASP A CA 1
ATOM 1196 C C . ASP A 1 153 ? 8.168 -15.456 12.464 1.00 61.59 153 ASP A C 1
ATOM 1198 O O . ASP A 1 153 ? 7.395 -14.934 11.655 1.00 61.59 153 ASP A O 1
ATOM 1202 N N . SER A 1 154 ? 7.742 -16.324 13.383 1.00 64.81 154 SER A N 1
ATOM 1203 C CA . SER A 1 154 ? 6.357 -16.818 13.471 1.00 64.81 154 SER A CA 1
ATOM 1204 C C . SER A 1 154 ? 5.306 -15.700 13.558 1.00 64.81 154 SER A C 1
ATOM 1206 O O . SER A 1 154 ? 4.141 -15.932 13.233 1.00 64.81 154 SER A O 1
ATOM 1208 N N . ASP A 1 155 ? 5.701 -14.504 13.994 1.00 69.50 155 ASP A N 1
ATOM 1209 C CA . ASP A 1 155 ? 4.821 -13.345 14.129 1.00 69.50 155 ASP A CA 1
ATOM 1210 C C . ASP A 1 155 ? 4.561 -12.633 12.788 1.00 69.50 155 ASP A C 1
ATOM 1212 O O . ASP A 1 155 ? 3.516 -12.006 12.620 1.00 69.50 155 ASP A O 1
ATOM 1216 N N . ASP A 1 156 ? 5.430 -12.769 11.785 1.00 76.50 156 ASP A N 1
ATOM 1217 C CA . ASP A 1 156 ? 5.193 -12.166 10.466 1.00 76.50 156 ASP A CA 1
ATOM 1218 C C . ASP A 1 156 ? 4.114 -12.917 9.675 1.00 76.50 156 ASP A C 1
ATOM 1220 O O . ASP A 1 156 ? 3.404 -12.327 8.855 1.00 76.50 156 ASP A O 1
ATOM 1224 N N . GLU A 1 157 ? 3.926 -14.209 9.951 1.00 80.19 157 GLU A N 1
ATOM 1225 C CA . GLU A 1 157 ? 2.891 -15.027 9.314 1.00 80.19 157 GLU A CA 1
ATOM 1226 C C . GLU A 1 157 ? 1.481 -14.495 9.622 1.00 80.19 157 GLU A C 1
ATOM 1228 O O . GLU A 1 157 ? 0.625 -14.435 8.731 1.00 80.19 157 GLU A O 1
ATOM 1233 N N . ILE A 1 158 ? 1.236 -14.020 10.852 1.00 80.12 158 ILE A N 1
ATOM 1234 C CA . ILE A 1 158 ? -0.077 -13.470 11.220 1.00 80.12 158 ILE A CA 1
ATOM 1235 C C . ILE A 1 158 ? -0.389 -12.179 10.449 1.00 80.12 158 ILE A C 1
ATOM 1237 O O . ILE A 1 158 ? -1.545 -11.950 10.085 1.00 80.12 158 ILE A O 1
ATOM 1241 N N . LEU A 1 159 ? 0.630 -11.370 10.139 1.00 82.19 159 LEU A N 1
ATOM 1242 C CA . LEU A 1 159 ? 0.491 -10.091 9.436 1.00 82.19 159 LEU A CA 1
ATOM 1243 C C . LEU A 1 159 ? 0.333 -10.260 7.920 1.00 82.19 159 LEU A C 1
ATOM 1245 O O . LEU A 1 159 ? -0.235 -9.388 7.262 1.00 82.19 159 LEU A O 1
ATOM 1249 N N . GLN A 1 160 ? 0.803 -11.378 7.364 1.00 83.81 160 GLN A N 1
ATOM 1250 C CA . GLN A 1 160 ? 0.604 -11.729 5.954 1.00 83.81 160 GLN A CA 1
ATOM 1251 C C . GLN A 1 160 ? -0.821 -12.227 5.670 1.00 83.81 160 GLN A C 1
ATOM 1253 O O . GLN A 1 160 ? -1.282 -12.189 4.526 1.00 83.81 160 GLN A O 1
ATOM 1258 N N . SER A 1 161 ? -1.534 -12.687 6.701 1.00 82.38 161 SER A N 1
ATOM 1259 C CA . SER A 1 161 ? -2.919 -13.128 6.575 1.00 82.38 161 SER A CA 1
ATOM 1260 C C . SER A 1 161 ? -3.888 -11.942 6.469 1.00 82.38 161 SER A C 1
ATOM 1262 O O . SER A 1 161 ? -3.735 -10.916 7.131 1.00 82.38 161 SER A O 1
ATOM 1264 N N . CYS A 1 162 ? -4.927 -12.072 5.640 1.00 77.00 162 CYS A N 1
ATOM 1265 C CA . CYS A 1 162 ? -6.003 -11.088 5.559 1.00 77.00 162 CYS A CA 1
ATOM 1266 C C . CYS A 1 162 ? -7.260 -11.601 6.279 1.00 77.00 162 CYS A C 1
ATOM 1268 O O . CYS A 1 162 ? -7.753 -12.699 6.027 1.00 77.00 162 CYS A O 1
ATOM 1270 N N . GLY A 1 163 ? -7.802 -10.799 7.196 1.00 77.62 163 GLY A N 1
ATOM 1271 C CA . GLY A 1 163 ? -9.001 -11.146 7.954 1.00 77.62 163 GLY A CA 1
ATOM 1272 C C . GLY A 1 163 ? -9.319 -10.115 9.030 1.00 77.62 163 GLY A C 1
ATOM 1273 O O . GLY A 1 163 ? -8.451 -9.369 9.481 1.00 77.62 163 GLY A O 1
ATOM 1274 N N . PHE A 1 164 ? -10.582 -10.050 9.455 1.00 68.06 164 PHE A N 1
ATOM 1275 C CA . PHE A 1 164 ? -10.922 -9.266 10.638 1.00 68.06 164 PHE A CA 1
ATOM 1276 C C . PHE A 1 164 ? -10.325 -9.962 11.859 1.00 68.06 164 PHE A C 1
ATOM 1278 O O . PHE A 1 164 ? -10.716 -11.090 12.167 1.00 68.06 164 PHE A O 1
ATOM 1285 N N . ILE A 1 165 ? -9.450 -9.273 12.594 1.00 69.88 165 ILE A N 1
ATOM 1286 C CA . ILE A 1 165 ? -9.134 -9.630 13.979 1.00 69.88 165 ILE A CA 1
ATOM 1287 C C . ILE A 1 165 ? -10.461 -9.520 14.732 1.00 69.88 165 ILE A C 1
ATOM 1289 O O . ILE A 1 165 ? -10.916 -8.423 15.069 1.00 69.88 165 ILE A O 1
ATOM 1293 N N . ARG A 1 166 ? -11.170 -10.645 14.871 1.00 66.62 166 ARG A N 1
ATOM 1294 C CA . ARG A 1 166 ? -12.510 -10.669 15.458 1.00 66.62 166 ARG A CA 1
ATOM 1295 C C . ARG A 1 166 ? -12.381 -10.102 16.864 1.00 66.62 166 ARG A C 1
ATOM 1297 O O . ARG A 1 166 ? -11.718 -10.691 17.712 1.00 66.62 166 ARG A O 1
ATOM 1304 N N . LYS A 1 167 ? -13.010 -8.951 17.113 1.00 70.25 167 LYS A N 1
ATOM 1305 C CA . LYS A 1 167 ? -13.156 -8.433 18.473 1.00 70.25 167 LYS A CA 1
ATOM 1306 C C . LYS A 1 167 ? -13.962 -9.475 19.238 1.00 70.25 167 LYS A C 1
ATOM 1308 O O . LYS A 1 167 ? -15.135 -9.677 18.931 1.00 70.25 167 LYS A O 1
ATOM 1313 N N . ALA A 1 168 ? -13.310 -10.176 20.161 1.00 72.56 168 ALA A N 1
ATOM 1314 C CA . ALA A 1 168 ? -13.978 -11.154 21.000 1.00 72.56 168 ALA A CA 1
ATOM 1315 C C . ALA A 1 168 ? -15.174 -10.483 21.690 1.00 72.56 168 ALA A C 1
ATOM 1317 O O . ALA A 1 168 ? -15.049 -9.376 22.226 1.00 72.56 168 ALA A O 1
ATOM 1318 N N . THR A 1 169 ? -16.337 -11.134 21.652 1.00 75.25 169 THR A N 1
ATOM 1319 C CA . THR A 1 169 ? -17.477 -10.740 22.479 1.00 75.25 169 THR A CA 1
ATOM 1320 C C . THR A 1 169 ? -17.046 -10.892 23.928 1.00 75.25 169 THR A C 1
ATOM 1322 O O . THR A 1 169 ? -16.753 -11.997 24.379 1.00 75.25 169 THR A O 1
ATOM 1325 N N . LYS A 1 170 ? -16.917 -9.771 24.636 1.00 77.19 170 LYS A N 1
ATOM 1326 C CA . LYS A 1 170 ? -16.450 -9.771 26.018 1.00 77.19 170 LYS A CA 1
ATOM 1327 C C . LYS A 1 170 ? -17.589 -10.255 26.914 1.00 77.19 170 LYS A C 1
ATOM 1329 O O . LYS A 1 170 ? -18.618 -9.595 26.990 1.00 77.19 170 LYS A O 1
ATOM 1334 N N . GLU A 1 171 ? -17.400 -11.382 27.593 1.00 84.00 171 GLU A N 1
ATOM 1335 C CA . GLU A 1 171 ? -18.324 -11.843 28.643 1.00 84.00 171 GLU A CA 1
ATOM 1336 C C . GLU A 1 171 ? -18.190 -11.006 29.925 1.00 84.00 171 GLU A C 1
ATOM 1338 O O . GLU A 1 171 ? -19.132 -10.891 30.701 1.00 84.00 171 GLU A O 1
ATOM 1343 N N . ASN A 1 172 ? -17.024 -10.379 30.122 1.00 85.81 172 ASN A N 1
ATOM 1344 C CA . ASN A 1 172 ? -16.686 -9.604 31.311 1.00 85.81 172 ASN A CA 1
ATOM 1345 C C . ASN A 1 172 ? -16.397 -8.136 30.974 1.00 85.81 172 ASN A C 1
ATOM 1347 O O . ASN A 1 172 ? -15.867 -7.811 29.907 1.00 85.81 172 ASN A O 1
ATOM 1351 N N . LEU A 1 173 ? -16.703 -7.246 31.919 1.00 87.75 173 LEU A N 1
ATOM 1352 C CA . LEU A 1 173 ? -16.386 -5.823 31.812 1.00 87.75 173 LEU A CA 1
ATOM 1353 C C . LEU A 1 173 ? -14.873 -5.597 31.924 1.00 87.75 173 LEU A C 1
ATOM 1355 O O . LEU A 1 173 ? -14.207 -6.161 32.791 1.00 87.75 173 LEU A O 1
ATOM 1359 N N . THR A 1 174 ? -14.324 -4.743 31.058 1.00 88.44 174 THR A N 1
ATOM 1360 C CA . THR A 1 174 ? -12.914 -4.342 31.137 1.00 88.44 174 THR A CA 1
ATOM 1361 C C . THR A 1 174 ? -12.686 -3.355 32.272 1.00 88.44 174 THR A C 1
ATOM 1363 O O . THR A 1 174 ? -13.426 -2.386 32.419 1.00 88.44 174 THR A O 1
ATOM 1366 N N . SER A 1 175 ? -11.617 -3.552 33.040 1.00 90.50 175 SER A N 1
ATOM 1367 C CA . SER A 1 175 ? -11.178 -2.583 34.043 1.00 90.50 175 SER A CA 1
ATOM 1368 C C . SER A 1 175 ? -10.720 -1.275 33.388 1.00 90.50 175 SER A C 1
ATOM 1370 O O . SER A 1 175 ? -10.028 -1.297 32.372 1.00 90.50 175 SER A O 1
ATOM 1372 N N . GLY A 1 176 ? -11.062 -0.137 33.992 1.00 92.12 176 GLY A N 1
ATOM 1373 C CA . GLY A 1 176 ? -10.555 1.187 33.607 1.00 92.12 176 GLY A CA 1
ATOM 1374 C C . GLY A 1 176 ? -11.343 1.913 32.513 1.00 92.12 176 GLY A C 1
ATOM 1375 O O . GLY A 1 176 ? -11.261 3.135 32.440 1.00 92.12 176 GLY A O 1
ATOM 1376 N N . ILE A 1 177 ? -12.148 1.210 31.709 1.00 89.94 177 ILE A N 1
ATOM 1377 C CA . ILE A 1 177 ? -13.001 1.822 30.679 1.00 89.94 177 ILE A CA 1
ATOM 1378 C C . ILE A 1 177 ? -14.413 1.255 30.801 1.00 89.94 177 ILE A C 1
ATOM 1380 O O . ILE A 1 177 ? -14.625 0.062 30.583 1.00 89.94 177 ILE A O 1
ATOM 1384 N N . LEU A 1 178 ? -15.374 2.126 31.122 1.00 90.69 178 LEU A N 1
ATOM 1385 C CA . LEU A 1 178 ? -16.795 1.793 31.139 1.00 90.69 178 LEU A CA 1
ATOM 1386 C C . LEU A 1 178 ? -17.428 2.178 29.800 1.00 90.69 178 LEU A C 1
ATOM 1388 O O . LEU A 1 178 ? -17.549 3.359 29.478 1.00 90.69 178 LEU A O 1
ATOM 1392 N N . GLU A 1 179 ? -17.852 1.177 29.034 1.00 89.06 179 GLU A N 1
ATOM 1393 C CA . GLU A 1 179 ? -18.665 1.384 27.838 1.00 89.06 179 GLU A CA 1
ATOM 1394 C C . GLU A 1 179 ? -20.137 1.484 28.251 1.00 89.06 179 GLU A C 1
ATOM 1396 O O . GLU A 1 179 ? -20.738 0.509 28.700 1.00 89.06 179 GLU A O 1
ATOM 1401 N N . PHE A 1 180 ? -20.721 2.675 28.129 1.00 91.62 180 PHE A N 1
ATOM 1402 C CA . PHE A 1 180 ? -22.135 2.910 28.409 1.00 91.62 180 PHE A CA 1
ATOM 1403 C C . PHE A 1 180 ? -22.769 3.730 27.287 1.00 91.62 180 PHE A C 1
ATOM 1405 O O . PHE A 1 180 ? -22.113 4.525 26.614 1.00 91.62 180 PHE A O 1
ATOM 1412 N N . LYS A 1 181 ? -24.076 3.549 27.092 1.00 95.31 181 LYS A N 1
ATOM 1413 C CA . LYS A 1 181 ? -24.859 4.284 26.099 1.00 95.31 181 LYS A CA 1
ATOM 1414 C C . LYS A 1 181 ? -25.947 5.077 26.803 1.00 95.31 181 LYS A C 1
ATOM 1416 O O . LYS A 1 181 ? -26.756 4.502 27.526 1.00 95.31 181 LYS A O 1
ATOM 1421 N N . LYS A 1 182 ? -25.998 6.389 26.558 1.00 95.31 182 LYS A N 1
ATOM 1422 C CA . LYS A 1 182 ? -27.119 7.212 27.019 1.00 95.31 182 LYS A CA 1
ATOM 1423 C C . LYS A 1 182 ? -28.375 6.835 26.232 1.00 95.31 182 LYS A C 1
ATOM 1425 O O . LYS A 1 182 ? -28.372 6.856 25.000 1.00 95.31 182 LYS A O 1
ATOM 1430 N N . VAL A 1 183 ? -29.427 6.480 26.956 1.00 93.56 183 VAL A N 1
ATOM 1431 C CA . VAL A 1 183 ? -30.756 6.171 26.415 1.00 93.56 183 VAL A CA 1
ATOM 1432 C C . VAL A 1 183 ? -31.749 7.269 26.803 1.00 93.56 183 VAL A C 1
ATOM 1434 O O . VAL A 1 183 ? -31.373 8.230 27.473 1.00 93.56 183 VAL A O 1
ATOM 1437 N N . LYS A 1 184 ? -32.996 7.159 26.330 1.00 92.88 184 LYS A N 1
ATOM 1438 C CA . LYS A 1 184 ? -34.076 8.091 26.678 1.00 92.88 184 LYS A CA 1
ATOM 1439 C C . LYS A 1 184 ? -34.332 8.060 28.190 1.00 92.88 184 LYS A C 1
ATOM 1441 O O . LYS A 1 184 ? -34.286 6.989 28.793 1.00 92.88 184 LYS A O 1
ATOM 1446 N N . ASP A 1 185 ? -34.630 9.221 28.766 1.00 90.44 185 ASP A N 1
ATOM 1447 C CA . ASP A 1 185 ? -34.924 9.349 30.192 1.00 90.44 185 ASP A CA 1
ATOM 1448 C C . ASP A 1 185 ? -36.207 8.589 30.564 1.00 90.44 185 ASP A C 1
ATOM 1450 O O . ASP A 1 185 ? -37.204 8.609 29.831 1.00 90.44 185 ASP A O 1
ATOM 1454 N N . LEU A 1 186 ? -36.181 7.925 31.720 1.00 88.12 186 LEU A N 1
ATOM 1455 C CA . LEU A 1 186 ? -37.261 7.050 32.176 1.00 88.12 186 LEU A CA 1
ATOM 1456 C C . LEU A 1 186 ? -38.568 7.820 32.432 1.00 88.12 186 LEU A C 1
ATOM 1458 O O . LEU A 1 186 ? -39.628 7.400 31.985 1.00 88.12 186 LEU A O 1
ATOM 1462 N N . ASN A 1 187 ? -38.487 8.985 33.076 1.00 88.38 187 ASN A N 1
ATOM 1463 C CA . ASN A 1 187 ? -39.627 9.849 33.402 1.00 88.38 187 ASN A CA 1
ATOM 1464 C C . ASN A 1 187 ? -40.004 10.821 32.268 1.00 88.38 187 ASN A C 1
ATOM 1466 O O . ASN A 1 187 ? -40.678 11.821 32.515 1.00 88.38 187 ASN A O 1
ATOM 1470 N N . SER A 1 188 ? -39.576 10.537 31.032 1.00 87.94 188 SER A N 1
ATOM 1471 C CA . SER A 1 188 ? -39.688 11.470 29.903 1.00 87.94 188 SER A CA 1
ATOM 1472 C C . SER A 1 188 ? -41.110 11.855 29.488 1.00 87.94 188 SER A C 1
ATOM 1474 O O . SER A 1 188 ? -41.281 12.792 28.712 1.00 87.94 188 SER A O 1
ATOM 1476 N N . GLU A 1 189 ? -42.126 11.136 29.959 1.00 83.81 189 GLU A N 1
ATOM 1477 C CA . GLU A 1 189 ? -43.527 11.384 29.605 1.00 83.81 189 GLU A CA 1
ATOM 1478 C C . GLU A 1 189 ? -44.231 12.313 30.596 1.00 83.81 189 GLU A C 1
ATOM 1480 O O . GLU A 1 189 ? -44.951 13.218 30.181 1.00 83.81 189 GLU A O 1
ATOM 1485 N N . THR A 1 190 ? -44.008 12.117 31.896 1.00 82.56 190 THR A N 1
ATOM 1486 C CA . THR A 1 190 ? -44.746 12.839 32.942 1.00 82.56 190 THR A CA 1
ATOM 1487 C C . THR A 1 190 ? -43.914 13.958 33.559 1.00 82.56 190 THR A C 1
ATOM 1489 O O . THR A 1 190 ? -44.467 15.002 33.895 1.00 82.56 190 THR A O 1
ATOM 1492 N N . TYR A 1 191 ? -42.601 13.744 33.750 1.00 82.44 191 TYR A N 1
ATOM 1493 C CA . TYR A 1 191 ? -41.712 14.615 34.540 1.00 82.44 191 TYR A CA 1
ATOM 1494 C C . TYR A 1 191 ? -42.340 15.097 35.874 1.00 82.44 191 TYR A C 1
ATOM 1496 O O . TYR A 1 191 ? -42.050 16.191 36.354 1.00 82.44 191 TYR A O 1
ATOM 1504 N N . GLY A 1 192 ? -43.227 14.284 36.465 1.00 80.38 192 GLY A N 1
ATOM 1505 C CA . GLY A 1 192 ? -44.135 14.676 37.553 1.00 80.38 192 GLY A CA 1
ATOM 1506 C C . GLY A 1 192 ? -43.641 14.356 38.964 1.00 80.38 192 GLY A C 1
ATOM 1507 O O . GLY A 1 192 ? -44.324 14.682 39.928 1.00 80.38 192 GLY A O 1
ATOM 1508 N N . GLU A 1 193 ? -42.456 13.758 39.082 1.00 82.19 193 GLU A N 1
ATOM 1509 C CA . GLU A 1 193 ? -41.845 13.272 40.334 1.00 82.19 193 GLU A CA 1
ATOM 1510 C C . GLU A 1 193 ? -41.384 14.416 41.268 1.00 82.19 193 GLU A C 1
ATOM 1512 O O . GLU A 1 193 ? -40.915 14.193 42.379 1.00 82.19 193 GLU A O 1
ATOM 1517 N N . GLY A 1 194 ? -41.503 15.670 40.821 1.00 83.25 194 GLY A N 1
ATOM 1518 C CA . GLY A 1 194 ? -41.020 16.842 41.545 1.00 83.25 194 GLY A CA 1
ATOM 1519 C C . GLY A 1 194 ? -39.532 17.146 41.298 1.00 83.25 194 GLY A C 1
ATOM 1520 O O . GLY A 1 194 ? -38.902 16.564 40.415 1.00 83.25 194 GLY A O 1
ATOM 1521 N N . PRO A 1 195 ? -38.959 18.123 42.027 1.00 85.06 195 PRO A N 1
ATOM 1522 C CA . PRO A 1 195 ? -37.603 18.622 41.772 1.00 85.06 195 PRO A CA 1
ATOM 1523 C C . PRO A 1 195 ? -36.481 17.673 42.221 1.00 85.06 195 PRO A C 1
ATOM 1525 O O . PRO A 1 195 ? -35.349 17.829 41.767 1.00 85.06 195 PRO A O 1
ATOM 1528 N N . TYR A 1 196 ? -36.770 16.715 43.105 1.00 89.12 196 TYR A N 1
ATOM 1529 C CA . TYR A 1 196 ? -35.794 15.771 43.650 1.00 89.12 196 TYR A CA 1
ATOM 1530 C C . TYR A 1 196 ? -36.350 14.353 43.569 1.00 89.12 196 TYR A C 1
ATOM 1532 O O . TYR A 1 196 ? -37.476 14.124 43.995 1.00 89.12 196 TYR A O 1
ATOM 1540 N N . ILE A 1 197 ? -35.542 13.423 43.059 1.00 89.25 197 ILE A N 1
ATOM 1541 C CA . ILE A 1 197 ? -35.862 11.993 43.022 1.00 89.25 197 ILE A CA 1
ATOM 1542 C C . ILE A 1 197 ? -35.211 11.347 44.243 1.00 89.25 197 ILE A C 1
ATOM 1544 O O . ILE A 1 197 ? -33.990 11.427 44.403 1.00 89.25 197 ILE A O 1
ATOM 1548 N N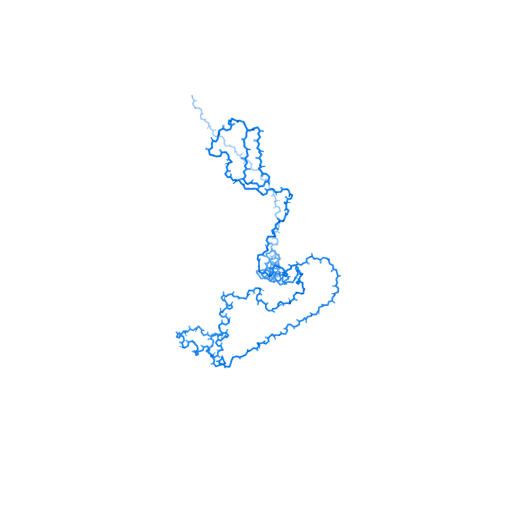 . ASN A 1 198 ? -36.014 10.723 45.100 1.00 90.44 198 ASN A N 1
ATOM 1549 C CA . ASN A 1 198 ? -35.549 10.090 46.331 1.00 90.44 198 ASN A CA 1
ATOM 1550 C C . ASN A 1 198 ? -35.191 8.618 46.113 1.00 90.44 198 ASN A C 1
ATOM 1552 O O . ASN A 1 198 ? -34.259 8.120 46.746 1.00 90.44 198 ASN A O 1
ATOM 1556 N N . ALA A 1 199 ? -35.918 7.922 45.235 1.00 89.81 199 ALA A N 1
ATOM 1557 C CA . ALA A 1 199 ? -35.719 6.501 44.983 1.00 89.81 199 ALA A CA 1
ATOM 1558 C C . ALA A 1 199 ? -35.967 6.122 43.515 1.00 89.81 199 ALA A C 1
ATOM 1560 O O . ALA A 1 199 ? -36.872 6.628 42.855 1.00 89.81 199 ALA A O 1
ATOM 1561 N N . VAL A 1 200 ? -35.159 5.178 43.024 1.00 92.62 200 VAL A N 1
ATOM 1562 C CA . VAL A 1 200 ? -35.355 4.510 41.732 1.00 92.62 200 VAL A CA 1
ATOM 1563 C C . VAL A 1 200 ? -35.193 3.012 41.950 1.00 92.62 200 VAL A C 1
ATOM 1565 O O . VAL A 1 200 ? -34.118 2.562 42.350 1.00 92.62 200 VAL A O 1
ATOM 1568 N N . GLU A 1 201 ? -36.246 2.243 41.688 1.00 93.19 201 GLU A N 1
ATOM 1569 C CA . GLU A 1 201 ? -36.248 0.789 41.864 1.00 93.19 201 GLU A CA 1
ATOM 1570 C C . GLU A 1 201 ? -36.681 0.084 40.577 1.00 93.19 201 GLU A C 1
ATOM 1572 O O . GLU A 1 201 ? -37.624 0.501 39.904 1.00 93.19 201 GLU A O 1
ATOM 1577 N N . PHE A 1 202 ? -35.982 -0.997 40.227 1.00 95.69 202 PHE A N 1
ATOM 1578 C CA . PHE A 1 202 ? -36.272 -1.811 39.049 1.00 95.69 202 PHE A CA 1
ATOM 1579 C C . PHE A 1 202 ? -36.950 -3.110 39.464 1.00 95.69 202 PHE A C 1
ATOM 1581 O O . PHE A 1 202 ? -36.521 -3.768 40.412 1.00 95.69 202 PHE A O 1
ATOM 1588 N N . HIS A 1 203 ? -37.976 -3.519 38.718 1.00 96.50 203 HIS A N 1
ATOM 1589 C CA . HIS A 1 203 ? -38.594 -4.816 38.954 1.00 96.50 203 HIS A CA 1
ATOM 1590 C C . HIS A 1 203 ? -37.595 -5.942 38.619 1.00 96.50 203 HIS A C 1
ATOM 1592 O O . HIS A 1 203 ? -37.010 -5.927 37.535 1.00 96.50 203 HIS A O 1
ATOM 1598 N N . PRO A 1 204 ? -37.411 -6.958 39.483 1.00 95.00 204 PRO A N 1
ATOM 1599 C CA . PRO A 1 204 ? -36.357 -7.964 39.310 1.00 95.00 204 PRO A CA 1
ATOM 1600 C C . PRO A 1 204 ? -36.528 -8.834 38.058 1.00 95.00 204 PRO A C 1
ATOM 1602 O O . PRO A 1 204 ? -35.554 -9.376 37.544 1.00 95.00 204 PRO A O 1
ATOM 1605 N N . THR A 1 205 ? -37.760 -8.988 37.567 1.00 95.06 205 THR A N 1
ATOM 1606 C CA . THR A 1 205 ? -38.075 -9.855 36.418 1.00 95.06 205 THR A CA 1
ATOM 1607 C C . THR A 1 205 ? -38.685 -9.123 35.226 1.00 95.06 205 THR A C 1
ATOM 1609 O O . THR A 1 205 ? -38.791 -9.707 34.151 1.00 95.06 205 THR A O 1
ATOM 1612 N N . SER A 1 206 ? -39.079 -7.857 35.386 1.00 94.38 206 SER A N 1
ATOM 1613 C CA . SER A 1 206 ? -39.822 -7.111 34.363 1.00 94.38 206 SER A CA 1
ATOM 1614 C C . SER A 1 206 ? -39.060 -5.853 33.979 1.00 94.38 206 SER A C 1
ATOM 1616 O O . SER A 1 206 ? -38.402 -5.246 34.815 1.00 94.38 206 SER A O 1
ATOM 1618 N N . GLN A 1 207 ? -39.190 -5.415 32.726 1.00 92.00 207 GLN A N 1
ATOM 1619 C CA . GLN A 1 207 ? -38.584 -4.171 32.238 1.00 92.00 207 GLN A CA 1
ATOM 1620 C C . GLN A 1 207 ? -39.420 -2.948 32.648 1.00 92.00 207 GLN A C 1
ATOM 1622 O O . GLN A 1 207 ? -39.919 -2.205 31.808 1.00 92.00 207 GLN A O 1
ATOM 1627 N N . VAL A 1 208 ? -39.621 -2.777 33.954 1.00 92.12 208 VAL A N 1
ATOM 1628 C CA . VAL A 1 208 ? -40.373 -1.668 34.548 1.00 92.12 208 VAL A CA 1
ATOM 1629 C C . VAL A 1 208 ? -39.558 -1.105 35.703 1.00 92.12 208 VAL A C 1
ATOM 1631 O O . VAL A 1 208 ? -38.895 -1.850 36.427 1.00 92.12 208 VAL A O 1
ATOM 1634 N N . ALA A 1 209 ? -39.615 0.210 35.866 1.00 90.62 209 ALA A N 1
ATOM 1635 C CA . ALA A 1 209 ? -38.950 0.920 36.940 1.00 90.62 209 ALA A CA 1
ATOM 1636 C C . ALA A 1 209 ? -39.920 1.903 37.595 1.00 90.62 209 ALA A C 1
ATOM 1638 O O . ALA A 1 209 ? -40.757 2.501 36.918 1.00 90.62 209 ALA A O 1
ATOM 1639 N N . LEU A 1 210 ? -39.804 2.035 38.911 1.00 89.69 210 LEU A N 1
ATOM 1640 C CA . LEU A 1 210 ? -40.533 2.991 39.729 1.00 89.69 210 LEU A CA 1
ATOM 1641 C C . LEU A 1 210 ? -39.601 4.155 40.060 1.00 89.69 210 LEU A C 1
ATOM 1643 O O . LEU A 1 210 ? -38.445 3.939 40.431 1.00 89.69 210 LEU A O 1
ATOM 1647 N N . VAL A 1 211 ? -40.117 5.374 39.925 1.00 90.31 211 VAL A N 1
ATOM 1648 C CA . VAL A 1 211 ? -39.445 6.621 40.306 1.00 90.31 211 VAL A CA 1
ATOM 1649 C C . VAL A 1 211 ? -40.323 7.307 41.352 1.00 90.31 211 VAL A C 1
ATOM 1651 O O . VAL A 1 211 ? -41.543 7.298 41.200 1.00 90.31 211 VAL A O 1
ATOM 1654 N N . ALA A 1 212 ? -39.718 7.796 42.439 1.00 82.94 212 ALA A N 1
ATOM 1655 C CA . ALA A 1 212 ? -40.402 8.475 43.546 1.00 82.94 212 ALA A CA 1
ATOM 1656 C C . ALA A 1 212 ? -39.489 9.473 44.275 1.00 82.94 212 ALA A C 1
ATOM 1658 O O . ALA A 1 212 ? -38.243 9.329 44.195 1.00 82.94 212 ALA A O 1
#

Organism: Asbolus verrucosus (NCBI:txid1661398)